Protein AF-A0A355SE45-F1 (afdb_monomer_lite)

pLDDT: mean 85.26, std 11.95, range [39.25, 96.56]

Foldseek 3Di:
DPDDLLNVLVVQLCVVLVVVVVVLVVCVVVVVVVVVVVQFDPVLNVLLSLLSVLVSLLLSLQLLLLVLVDPDNVVSVCRSVVVLCCLAVVLVVVQLVVLVVVCVVPVDAALARDLSLLSRSVLLNVQSVCVRNVVLPRPVCVSPSSHPSNNDDDGSVVSNSVNSVVSSVVSSVSSSVSPPPPDPDD

Radius of gyration: 19.61 Å; chains: 1; bounding box: 41×38×65 Å

Structure (mmCIF, N/CA/C/O backbone):
data_AF-A0A355SE45-F1
#
_entry.id   AF-A0A355SE45-F1
#
loop_
_atom_site.group_PDB
_atom_site.id
_atom_site.type_symbol
_atom_site.label_atom_id
_atom_site.label_alt_id
_atom_site.label_comp_id
_atom_site.label_asym_id
_atom_site.label_entity_id
_atom_site.label_seq_id
_atom_site.pdbx_PDB_ins_code
_atom_site.Cartn_x
_atom_site.Cartn_y
_atom_site.Cartn_z
_atom_site.occupancy
_atom_site.B_iso_or_equiv
_atom_site.auth_seq_id
_atom_site.auth_comp_id
_atom_site.auth_asym_id
_atom_site.auth_atom_id
_atom_site.pdbx_PDB_model_num
ATOM 1 N N . THR A 1 1 ? -16.391 -16.442 28.223 1.00 46.25 1 THR A N 1
ATOM 2 C CA . THR A 1 1 ? -14.929 -16.574 28.046 1.00 46.25 1 THR A CA 1
ATOM 3 C C . THR A 1 1 ? -14.378 -15.218 27.644 1.00 46.25 1 THR A C 1
ATOM 5 O O . THR A 1 1 ? -14.950 -14.618 26.741 1.00 46.25 1 THR A O 1
ATOM 8 N N . PRO A 1 2 ? -13.370 -14.650 28.332 1.00 54.00 2 PRO A N 1
ATOM 9 C CA . PRO A 1 2 ? -12.818 -13.363 27.924 1.00 54.00 2 PRO A CA 1
ATOM 10 C C . PRO A 1 2 ? -12.105 -13.555 26.582 1.00 54.00 2 PRO A C 1
ATOM 12 O O . PRO A 1 2 ? -11.135 -14.301 26.485 1.00 54.00 2 PRO A O 1
ATOM 15 N N . LEU A 1 3 ? -12.641 -12.945 25.527 1.00 61.59 3 LEU A N 1
ATOM 16 C CA . LEU A 1 3 ? -12.005 -12.947 24.215 1.00 61.59 3 LEU A CA 1
ATOM 17 C C . LEU A 1 3 ? -10.672 -12.202 24.317 1.00 61.59 3 LEU A C 1
ATOM 19 O O . LEU A 1 3 ? -10.612 -11.109 24.882 1.00 61.59 3 LEU A O 1
ATOM 23 N N . SER A 1 4 ? -9.605 -12.786 23.767 1.00 76.44 4 SER A N 1
ATOM 24 C CA . SER A 1 4 ? -8.310 -12.108 23.682 1.00 76.44 4 SER A CA 1
ATOM 25 C C . SER A 1 4 ? -8.483 -10.788 22.915 1.00 76.44 4 SER A C 1
ATOM 27 O O . SER A 1 4 ? -9.112 -10.806 21.850 1.00 76.44 4 SER A O 1
ATOM 29 N N . PRO A 1 5 ? -7.920 -9.655 23.382 1.00 72.00 5 PRO A N 1
ATOM 30 C CA . PRO A 1 5 ? -7.971 -8.373 22.670 1.00 72.00 5 PRO A CA 1
ATOM 31 C C . PRO A 1 5 ? -7.551 -8.479 21.196 1.00 72.00 5 PRO A C 1
ATOM 33 O O . PRO A 1 5 ? -8.112 -7.803 20.336 1.00 72.00 5 PRO A O 1
ATOM 36 N N . ILE A 1 6 ? -6.632 -9.401 20.896 1.00 75.25 6 ILE A N 1
ATOM 37 C CA . ILE A 1 6 ? -6.171 -9.726 19.543 1.00 75.25 6 ILE A CA 1
ATOM 38 C C . ILE A 1 6 ? -7.323 -10.277 18.689 1.00 75.25 6 ILE A C 1
ATOM 40 O O . ILE A 1 6 ? -7.563 -9.775 17.596 1.00 75.25 6 ILE A O 1
ATOM 44 N N . SER A 1 7 ? -8.092 -11.247 19.197 1.00 77.88 7 SER A N 1
ATOM 45 C CA . SER A 1 7 ? -9.232 -11.834 18.468 1.00 77.88 7 SER A CA 1
ATOM 46 C C . SER A 1 7 ? -10.331 -10.810 18.159 1.00 77.88 7 SER A C 1
ATOM 48 O O . SER A 1 7 ? -10.929 -10.845 17.086 1.00 77.88 7 SER A O 1
ATOM 50 N N . ILE A 1 8 ? -10.543 -9.843 19.059 1.00 80.00 8 ILE A N 1
ATOM 51 C CA . ILE A 1 8 ? -11.507 -8.753 18.862 1.00 80.00 8 ILE A CA 1
ATOM 52 C C . ILE A 1 8 ? -11.039 -7.823 17.735 1.00 80.00 8 ILE A C 1
ATOM 54 O O . ILE A 1 8 ? -11.833 -7.425 16.883 1.00 80.00 8 ILE A O 1
ATOM 58 N N . ILE A 1 9 ? -9.753 -7.472 17.722 1.00 83.31 9 ILE A N 1
ATOM 59 C CA . ILE A 1 9 ? -9.160 -6.562 16.734 1.00 83.31 9 ILE A CA 1
ATOM 60 C C . ILE A 1 9 ? -9.114 -7.211 15.350 1.00 83.31 9 ILE A C 1
ATOM 62 O O . ILE A 1 9 ? -9.546 -6.583 14.386 1.00 83.31 9 ILE A O 1
ATOM 66 N N . PHE A 1 10 ? -8.703 -8.478 15.253 1.00 83.50 10 PHE A N 1
ATOM 67 C CA . PHE A 1 10 ? -8.751 -9.228 13.994 1.00 83.50 10 PHE A CA 1
ATOM 68 C C . PHE A 1 10 ? -10.181 -9.398 13.474 1.00 83.50 10 PHE A C 1
ATOM 70 O O . PHE A 1 10 ? -10.413 -9.215 12.282 1.00 83.50 10 PHE A O 1
ATOM 77 N N . GLY A 1 11 ? -11.158 -9.665 14.348 1.00 81.69 11 GLY A N 1
ATOM 78 C CA . GLY A 1 11 ? -12.569 -9.726 13.955 1.00 81.69 11 GLY A CA 1
ATOM 79 C C . GLY A 1 11 ? -13.087 -8.395 13.399 1.00 81.69 11 GLY A C 1
ATOM 80 O O . GLY A 1 11 ? -13.763 -8.373 12.371 1.00 81.69 11 GLY A O 1
ATOM 81 N N . LYS A 1 12 ? -12.715 -7.268 14.023 1.00 84.44 12 LYS A N 1
ATOM 82 C CA . LYS A 1 12 ? -13.045 -5.924 13.516 1.00 84.44 12 LYS A CA 1
ATOM 83 C C . LYS A 1 12 ? -12.380 -5.626 12.175 1.00 84.44 12 LYS A C 1
ATOM 85 O O . LYS A 1 12 ? -13.039 -5.077 11.298 1.00 84.44 12 LYS A O 1
ATOM 90 N N . LEU A 1 13 ? -11.107 -5.992 12.020 1.00 87.69 13 LEU A N 1
ATOM 91 C CA . LEU A 1 13 ? -10.358 -5.796 10.780 1.00 87.69 13 LEU A CA 1
ATOM 92 C C . LEU A 1 13 ? -10.966 -6.609 9.630 1.00 87.69 13 LEU A C 1
ATOM 94 O O . LEU A 1 13 ? -11.254 -6.059 8.574 1.00 87.69 13 LEU A O 1
ATOM 98 N N . LEU A 1 14 ? -11.221 -7.902 9.844 1.00 88.12 14 LEU A N 1
ATOM 99 C CA . LEU A 1 14 ? -11.838 -8.766 8.834 1.00 88.12 14 LEU A CA 1
ATOM 100 C C . LEU A 1 14 ? -13.237 -8.276 8.452 1.00 88.12 14 LEU A C 1
ATOM 102 O O . LEU A 1 14 ? -13.583 -8.263 7.273 1.00 88.12 14 LEU A O 1
ATOM 106 N N . SER A 1 15 ? -14.023 -7.814 9.429 1.00 87.25 15 SER A N 1
ATOM 107 C CA . SER A 1 15 ? -15.333 -7.224 9.156 1.00 87.25 15 SER A CA 1
ATOM 108 C C . SER A 1 15 ? -15.225 -5.962 8.298 1.00 87.25 15 SER A C 1
ATOM 110 O O . SER A 1 15 ? -16.036 -5.806 7.384 1.00 87.25 15 SER A O 1
ATOM 112 N N . SER A 1 16 ? -14.253 -5.078 8.557 1.00 85.56 16 SER A N 1
ATOM 113 C CA . SER A 1 16 ? -14.124 -3.806 7.834 1.00 85.56 16 SER A CA 1
ATOM 114 C C . SER A 1 16 ? -13.619 -3.976 6.402 1.00 85.56 16 SER A C 1
ATOM 116 O O . SER A 1 16 ? -14.052 -3.234 5.524 1.00 85.56 16 SER A O 1
ATOM 118 N N . ILE A 1 17 ? -12.760 -4.967 6.143 1.00 92.12 17 ILE A N 1
ATOM 119 C CA . ILE A 1 17 ? -12.224 -5.234 4.797 1.00 92.12 17 ILE A CA 1
ATOM 120 C C . ILE A 1 17 ? -13.042 -6.261 4.002 1.00 92.12 17 ILE A C 1
ATOM 122 O O . ILE A 1 17 ? -12.745 -6.490 2.833 1.00 92.12 17 ILE A O 1
ATOM 126 N N . SER A 1 18 ? -14.063 -6.885 4.599 1.00 91.81 18 SER A N 1
ATOM 127 C CA . SER A 1 18 ? -14.829 -7.988 3.990 1.00 91.81 18 SER A CA 1
ATOM 128 C C . SER A 1 18 ? -15.400 -7.652 2.610 1.00 91.81 18 SER A C 1
ATOM 130 O O . SER A 1 18 ? -15.290 -8.456 1.687 1.00 91.81 18 SER A O 1
ATOM 132 N N . GLN A 1 19 ? -15.950 -6.446 2.440 1.00 92.31 19 GLN A N 1
ATOM 133 C CA . GLN A 1 19 ? -16.457 -6.002 1.142 1.00 92.31 19 GLN A CA 1
ATOM 134 C C . GLN A 1 19 ? -15.338 -5.834 0.110 1.00 92.31 19 GLN A C 1
ATOM 136 O O . GLN A 1 19 ? -15.531 -6.189 -1.048 1.00 92.31 19 GLN A O 1
ATOM 141 N N . ILE A 1 20 ? -14.160 -5.354 0.516 1.00 92.94 20 ILE A N 1
ATOM 142 C CA . ILE A 1 20 ? -13.007 -5.221 -0.386 1.00 92.94 20 ILE A CA 1
ATOM 143 C C . ILE A 1 20 ? -12.501 -6.608 -0.793 1.00 92.94 20 ILE A C 1
ATOM 145 O O . ILE A 1 20 ? -12.267 -6.850 -1.972 1.00 92.94 20 ILE A O 1
ATOM 149 N N . MET A 1 21 ? -12.414 -7.549 0.149 1.00 93.06 21 MET A N 1
ATOM 150 C CA . MET A 1 21 ? -12.037 -8.936 -0.146 1.00 93.06 21 MET A CA 1
ATOM 151 C C . MET A 1 21 ? -13.028 -9.605 -1.101 1.00 93.06 21 MET A C 1
ATOM 153 O O . MET A 1 21 ? -12.615 -10.297 -2.029 1.00 93.06 21 MET A O 1
ATOM 157 N N . LEU A 1 22 ? -14.329 -9.349 -0.931 1.00 94.38 22 LEU A N 1
ATOM 158 C CA . LEU A 1 22 ? -15.352 -9.815 -1.864 1.00 94.38 22 LEU A CA 1
ATOM 159 C C . LEU A 1 22 ? -15.115 -9.255 -3.273 1.00 94.38 22 LEU A C 1
ATOM 161 O O . LEU A 1 22 ? -15.159 -10.014 -4.236 1.00 94.38 22 LEU A O 1
ATOM 165 N N . LEU A 1 23 ? -14.824 -7.957 -3.402 1.00 94.19 23 LEU A N 1
ATOM 166 C CA . LEU A 1 23 ? -14.520 -7.335 -4.697 1.00 94.19 23 LEU A CA 1
ATOM 167 C C . LEU A 1 23 ? -13.262 -7.926 -5.345 1.00 94.19 23 LEU A C 1
ATOM 169 O O . LEU A 1 23 ? -13.257 -8.160 -6.552 1.00 94.19 23 LEU A O 1
ATOM 173 N N . ILE A 1 24 ? -12.228 -8.225 -4.552 1.00 93.25 24 ILE A N 1
ATOM 174 C CA . ILE A 1 24 ? -11.012 -8.891 -5.036 1.00 93.25 24 ILE A CA 1
ATOM 175 C C . ILE A 1 24 ? -11.363 -10.271 -5.610 1.00 93.25 24 ILE A C 1
ATOM 177 O O . ILE A 1 24 ? -10.984 -10.575 -6.739 1.00 93.25 24 ILE A O 1
ATOM 181 N N . ILE A 1 25 ? -12.160 -11.072 -4.898 1.00 92.81 25 ILE A N 1
ATOM 182 C CA . ILE A 1 25 ? -12.598 -12.396 -5.370 1.00 92.81 25 ILE A CA 1
ATOM 183 C C . ILE A 1 25 ? -13.453 -12.275 -6.639 1.00 92.81 25 ILE A C 1
ATOM 185 O O . ILE A 1 25 ? -13.255 -13.022 -7.594 1.00 92.81 25 ILE A O 1
ATOM 189 N N . VAL A 1 26 ? -14.371 -11.306 -6.689 1.00 95.50 26 VAL A N 1
ATOM 190 C CA . VAL A 1 26 ? -15.234 -11.048 -7.857 1.00 95.50 26 VAL A CA 1
ATOM 191 C C . VAL A 1 26 ? -14.438 -10.569 -9.073 1.00 95.50 26 VAL A C 1
ATOM 193 O O . VAL A 1 26 ? -14.913 -10.705 -10.197 1.00 95.50 26 VAL A O 1
ATOM 196 N N . SER A 1 27 ? -13.219 -10.059 -8.892 1.00 92.56 27 SER A N 1
ATOM 197 C CA . SER A 1 27 ? -12.353 -9.697 -10.016 1.00 92.56 27 SER A CA 1
ATOM 198 C C . SER A 1 27 ? -11.649 -10.903 -10.656 1.00 92.56 27 SER A C 1
ATOM 200 O O . SER A 1 27 ? -11.234 -10.806 -11.810 1.00 92.56 27 SER A O 1
ATOM 202 N N . LEU A 1 28 ? -11.590 -12.069 -9.991 1.00 91.25 28 LEU A N 1
ATOM 203 C CA . LEU A 1 28 ? -10.950 -13.283 -10.527 1.00 91.25 28 LEU A CA 1
ATOM 204 C C . LEU A 1 28 ? -11.486 -13.716 -11.905 1.00 91.25 28 LEU A C 1
ATOM 206 O O . LEU A 1 28 ? -10.664 -13.978 -12.781 1.00 91.25 28 LEU A O 1
ATOM 210 N N . PRO A 1 29 ? -12.809 -13.767 -12.172 1.00 90.06 29 PRO A N 1
ATOM 211 C CA . PRO A 1 29 ? -13.318 -14.113 -13.499 1.00 90.06 29 PRO A CA 1
ATOM 212 C C . PRO A 1 29 ? -12.910 -13.101 -14.572 1.00 90.06 29 PRO A C 1
ATOM 214 O O . PRO A 1 29 ? -12.604 -13.487 -15.697 1.00 90.06 29 PRO A O 1
ATOM 217 N N . VAL A 1 30 ? -12.866 -11.811 -14.225 1.00 89.75 30 VAL A N 1
ATOM 218 C CA . VAL A 1 30 ? -12.434 -10.751 -15.147 1.00 89.75 30 VAL A CA 1
ATOM 219 C C . VAL A 1 30 ? -10.959 -10.939 -15.497 1.00 89.75 30 VAL A C 1
ATOM 221 O O . VAL A 1 30 ? -10.599 -10.941 -16.673 1.00 89.75 30 VAL A O 1
ATOM 224 N N . PHE A 1 31 ? -10.112 -11.187 -14.495 1.00 87.75 31 PHE A N 1
ATOM 225 C CA . PHE A 1 31 ? -8.698 -11.483 -14.715 1.00 87.75 31 PHE A CA 1
ATOM 226 C C . PHE A 1 31 ? -8.490 -12.801 -15.473 1.00 87.75 31 PHE A C 1
ATOM 228 O O . PHE A 1 31 ? -7.637 -12.855 -16.350 1.00 87.75 31 PHE A O 1
ATOM 235 N N . SER A 1 32 ? -9.321 -13.826 -15.260 1.00 87.62 32 SER A N 1
ATOM 236 C CA . SER A 1 32 ? -9.264 -15.071 -16.042 1.00 87.62 32 SER A CA 1
ATOM 237 C C . SER A 1 32 ? -9.422 -14.830 -17.545 1.00 87.62 32 SER A C 1
ATOM 239 O O . SER A 1 32 ? -8.784 -15.519 -18.336 1.00 87.62 32 SER A O 1
ATOM 241 N N . VAL A 1 33 ? -10.244 -13.861 -17.958 1.00 89.88 33 VAL A N 1
ATOM 242 C CA . VAL A 1 33 ? -10.389 -13.494 -19.375 1.00 89.88 33 VAL A CA 1
ATOM 243 C C . VAL A 1 33 ? -9.104 -12.850 -19.902 1.00 89.88 33 VAL A C 1
ATOM 245 O O . VAL A 1 33 ? -8.647 -13.202 -20.985 1.00 89.88 33 VAL A O 1
ATOM 248 N N . VAL A 1 34 ? -8.473 -11.964 -19.125 1.00 86.25 34 VAL A N 1
ATOM 249 C CA . VAL A 1 34 ? -7.192 -11.328 -19.494 1.00 86.25 34 VAL A CA 1
ATOM 250 C C . VAL A 1 34 ? -6.068 -12.362 -19.628 1.00 86.25 34 VAL A C 1
ATOM 252 O O . VAL A 1 34 ? -5.284 -12.293 -20.574 1.00 86.25 34 VAL A O 1
ATOM 255 N N . PHE A 1 35 ? -6.029 -13.356 -18.734 1.00 85.12 35 PHE A N 1
ATOM 256 C CA . PHE A 1 35 ? -5.088 -14.479 -18.806 1.00 85.12 35 PHE A CA 1
ATOM 257 C C . PHE A 1 35 ? -5.268 -15.289 -20.096 1.00 85.12 35 PHE A C 1
ATOM 259 O O . PHE A 1 35 ? -4.291 -15.609 -20.768 1.00 85.12 35 PHE A O 1
ATOM 266 N N . LEU A 1 36 ? -6.517 -15.576 -20.484 1.00 88.12 36 LEU A N 1
ATOM 267 C CA . LEU A 1 36 ? -6.824 -16.331 -21.705 1.00 88.12 36 LEU A CA 1
ATOM 268 C C . LEU A 1 36 ? -6.351 -15.630 -22.985 1.00 88.12 36 LEU A C 1
ATOM 270 O O . LEU A 1 36 ? -5.983 -16.305 -23.943 1.00 88.12 36 LEU A O 1
ATOM 274 N N . PHE A 1 37 ? -6.323 -14.296 -23.004 1.00 85.75 37 PHE A N 1
ATOM 275 C CA . PHE A 1 37 ? -5.785 -13.523 -24.127 1.00 85.75 37 PHE A CA 1
ATOM 276 C C . PHE A 1 37 ? -4.247 -13.453 -24.152 1.00 85.75 37 PHE A C 1
ATOM 278 O O . PHE A 1 37 ? -3.684 -12.820 -25.043 1.00 85.75 37 PHE A O 1
ATOM 285 N N . GLY A 1 38 ? -3.560 -14.120 -23.217 1.00 78.88 38 GLY A N 1
ATOM 286 C CA . GLY A 1 38 ? -2.104 -14.288 -23.227 1.00 78.88 38 GLY A CA 1
ATOM 287 C C . GLY A 1 38 ? -1.311 -13.029 -22.873 1.00 78.88 38 GLY A C 1
ATOM 288 O O . GLY A 1 38 ? -0.129 -12.955 -23.192 1.00 78.88 38 GLY A O 1
ATOM 289 N N . GLY A 1 39 ? -1.946 -12.034 -22.246 1.00 75.19 39 GLY A N 1
ATOM 290 C CA . GLY A 1 39 ? -1.306 -10.753 -21.930 1.00 75.19 39 GLY A CA 1
ATOM 291 C C . GLY A 1 39 ? -0.526 -10.712 -20.612 1.00 75.19 39 GLY A C 1
ATOM 292 O O . GLY A 1 39 ? 0.291 -9.817 -20.444 1.00 75.19 39 GLY A O 1
ATOM 293 N N . ILE A 1 40 ? -0.801 -11.624 -19.670 1.00 82.31 40 ILE A N 1
ATOM 294 C CA . ILE A 1 40 ? -0.267 -11.617 -18.293 1.00 82.31 40 ILE A CA 1
ATOM 295 C C . ILE A 1 40 ? -0.109 -13.072 -17.818 1.00 82.31 40 ILE A C 1
ATOM 297 O O . ILE A 1 40 ? -0.969 -13.904 -18.124 1.00 82.31 40 ILE A O 1
ATOM 301 N N . SER A 1 41 ? 0.958 -13.403 -17.079 1.00 88.88 41 SER A N 1
ATOM 302 C CA . SER A 1 41 ? 1.165 -14.755 -16.538 1.00 88.88 41 SER A CA 1
ATOM 303 C C . SER A 1 41 ? 0.345 -15.020 -15.263 1.00 88.88 41 SER A C 1
ATOM 305 O O . SER A 1 41 ? -0.159 -14.109 -14.607 1.00 88.88 41 SER A O 1
ATOM 307 N N . LEU A 1 42 ? 0.207 -16.291 -14.866 1.00 87.44 42 LEU A N 1
ATOM 308 C CA . LEU A 1 42 ? -0.507 -16.642 -13.629 1.00 87.44 42 LEU A CA 1
ATOM 309 C C . LEU A 1 42 ? 0.223 -16.138 -12.367 1.00 87.44 42 LEU A C 1
ATOM 311 O O . LEU A 1 42 ? -0.422 -15.844 -11.362 1.00 87.44 42 LEU A O 1
ATOM 315 N N . LEU A 1 43 ? 1.557 -16.032 -12.425 1.00 90.25 43 LEU A N 1
ATOM 316 C CA . LEU A 1 43 ? 2.374 -15.495 -11.334 1.00 90.25 43 LEU A CA 1
ATOM 317 C C . LEU A 1 43 ? 2.146 -13.992 -11.168 1.00 90.25 43 LEU A C 1
ATOM 319 O O . LEU A 1 43 ? 1.835 -13.557 -10.064 1.00 90.25 43 LEU A O 1
ATOM 323 N N . ASP A 1 44 ? 2.166 -13.242 -12.270 1.00 90.00 44 ASP A N 1
ATOM 324 C CA . ASP A 1 44 ? 1.872 -11.803 -12.291 1.00 90.00 44 ASP A CA 1
ATOM 325 C C . ASP A 1 44 ? 0.497 -11.501 -11.672 1.00 90.00 44 ASP A C 1
ATOM 327 O O . ASP A 1 44 ? 0.324 -10.579 -10.872 1.00 90.00 44 ASP A O 1
ATOM 331 N N . MET A 1 45 ? -0.507 -12.326 -11.985 1.00 90.50 45 MET A N 1
ATOM 332 C CA . MET A 1 45 ? -1.822 -12.217 -11.352 1.00 90.50 45 MET 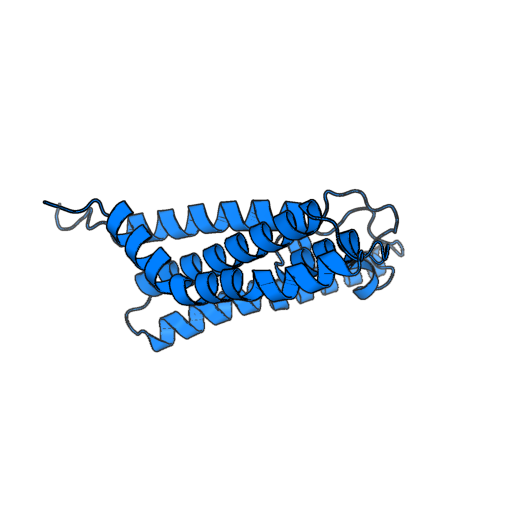A CA 1
ATOM 333 C C . MET A 1 45 ? -1.749 -12.448 -9.846 1.00 90.50 45 MET A C 1
ATOM 335 O O . MET A 1 45 ? -2.328 -11.678 -9.081 1.00 90.50 45 MET A O 1
ATOM 339 N N . GLY A 1 46 ? -1.035 -13.488 -9.413 1.00 91.88 46 GLY A N 1
ATOM 340 C CA . GLY A 1 46 ? -0.819 -13.775 -7.996 1.00 91.88 46 GLY A CA 1
ATOM 341 C C . GLY A 1 46 ? -0.186 -12.600 -7.248 1.00 91.88 46 GLY A C 1
ATOM 342 O O . GLY A 1 46 ? -0.662 -12.240 -6.171 1.00 91.88 46 GLY A O 1
ATOM 343 N N . GLU A 1 47 ? 0.825 -11.963 -7.835 1.00 93.38 47 GLU A N 1
ATOM 344 C CA . GLU A 1 47 ? 1.489 -10.779 -7.277 1.00 93.38 47 GLU A CA 1
ATOM 345 C C . GLU A 1 47 ? 0.541 -9.577 -7.188 1.00 93.38 47 GLU A C 1
ATOM 347 O O . GLU A 1 47 ? 0.469 -8.921 -6.148 1.00 93.38 47 GLU A O 1
ATOM 352 N N . LEU A 1 48 ? -0.262 -9.335 -8.230 1.00 93.12 48 LEU A N 1
ATOM 353 C CA . LEU A 1 48 ? -1.279 -8.278 -8.246 1.00 93.12 48 LEU A CA 1
ATOM 354 C C . LEU A 1 48 ? -2.322 -8.469 -7.141 1.00 93.12 48 LEU A C 1
ATOM 356 O O . LEU A 1 48 ? -2.663 -7.525 -6.422 1.00 93.12 48 LEU A O 1
ATOM 360 N N . PHE A 1 49 ? -2.802 -9.700 -6.966 1.00 93.75 49 PHE A N 1
ATOM 361 C CA . PHE A 1 49 ? -3.748 -10.035 -5.908 1.00 93.75 49 PHE A CA 1
ATOM 362 C C . PHE A 1 49 ? -3.133 -9.897 -4.517 1.00 93.75 49 PHE A C 1
ATOM 364 O O . PHE A 1 49 ? -3.776 -9.339 -3.625 1.00 93.75 49 PHE A O 1
ATOM 371 N N . ALA A 1 50 ? -1.896 -10.361 -4.325 1.00 95.19 50 ALA A N 1
ATOM 372 C CA . ALA A 1 50 ? -1.179 -10.206 -3.065 1.00 95.19 50 ALA A CA 1
ATOM 373 C C . ALA A 1 50 ? -1.006 -8.724 -2.705 1.00 95.19 50 ALA A C 1
ATOM 375 O O . ALA A 1 50 ? -1.307 -8.329 -1.575 1.00 95.19 50 ALA A O 1
ATOM 376 N N . PHE A 1 51 ? -0.626 -7.896 -3.682 1.00 95.81 51 PHE A N 1
ATOM 377 C CA . PHE A 1 51 ? -0.512 -6.451 -3.522 1.00 95.81 51 PHE A CA 1
ATOM 378 C C . PHE A 1 51 ? -1.852 -5.825 -3.104 1.00 95.81 51 PHE A C 1
ATOM 380 O O . PHE A 1 51 ? -1.914 -5.114 -2.102 1.00 95.81 51 PHE A O 1
ATOM 387 N N . TYR A 1 52 ? -2.954 -6.145 -3.794 1.00 94.44 52 TYR A N 1
ATOM 388 C CA . TYR A 1 52 ? -4.287 -5.634 -3.444 1.00 94.44 52 TYR A CA 1
ATOM 389 C C . TYR A 1 52 ? -4.754 -6.042 -2.050 1.00 94.44 52 TYR A C 1
ATOM 391 O O . TYR A 1 52 ? -5.293 -5.208 -1.319 1.00 94.44 52 TYR A O 1
ATOM 399 N N . ILE A 1 53 ? -4.546 -7.301 -1.665 1.00 95.12 53 ILE A N 1
ATOM 400 C CA . ILE A 1 53 ? -4.896 -7.788 -0.328 1.00 95.12 53 ILE A CA 1
ATOM 401 C C . ILE A 1 53 ? -4.114 -7.011 0.729 1.00 95.12 53 ILE A C 1
ATOM 403 O O . ILE A 1 53 ? -4.692 -6.573 1.726 1.00 95.12 53 ILE A O 1
ATOM 407 N N . LEU A 1 54 ? -2.817 -6.809 0.504 1.00 96.19 54 LEU A N 1
ATOM 408 C CA . LEU A 1 54 ? -1.953 -6.127 1.453 1.00 96.19 54 LEU A CA 1
ATOM 409 C C . LEU A 1 54 ? -2.307 -4.640 1.582 1.00 96.19 54 LEU A C 1
ATOM 411 O O . LEU A 1 54 ? -2.497 -4.160 2.697 1.00 96.19 54 LEU A O 1
ATOM 415 N N . THR A 1 55 ? -2.530 -3.932 0.473 1.00 94.88 55 THR A N 1
ATOM 416 C CA . THR A 1 55 ? -2.989 -2.534 0.508 1.00 94.88 55 THR A CA 1
ATOM 417 C C . THR A 1 55 ? -4.371 -2.402 1.164 1.00 94.88 55 THR A C 1
ATOM 419 O O . THR A 1 55 ? -4.609 -1.470 1.939 1.00 94.88 55 THR A O 1
ATOM 422 N N . ALA A 1 56 ? -5.290 -3.346 0.922 1.00 94.38 56 ALA A N 1
ATOM 423 C CA . ALA A 1 56 ? -6.592 -3.380 1.591 1.00 94.38 56 ALA A CA 1
ATOM 424 C C . ALA A 1 56 ? -6.457 -3.594 3.108 1.00 94.38 56 ALA A C 1
ATOM 426 O O . ALA A 1 56 ? -7.167 -2.956 3.892 1.00 94.38 56 ALA A O 1
ATOM 427 N N . LEU A 1 57 ? -5.524 -4.450 3.535 1.00 95.12 57 LEU A N 1
ATOM 428 C CA . LEU A 1 57 ? -5.190 -4.639 4.945 1.00 95.12 57 LEU A CA 1
ATOM 429 C C . LEU A 1 57 ? -4.585 -3.373 5.558 1.00 95.12 57 LEU A C 1
ATOM 431 O O . LEU A 1 57 ? -4.999 -3.005 6.657 1.00 95.12 57 LEU A O 1
ATOM 435 N N . THR A 1 58 ? -3.689 -2.667 4.860 1.00 95.12 58 THR A N 1
ATOM 436 C CA . THR A 1 58 ? -3.140 -1.374 5.307 1.00 95.12 58 THR A CA 1
ATOM 437 C C . THR A 1 58 ? -4.253 -0.358 5.545 1.00 95.12 58 THR A C 1
ATOM 439 O O . THR A 1 58 ? -4.324 0.255 6.613 1.00 95.12 58 THR A O 1
ATOM 442 N N . LEU A 1 59 ? -5.177 -0.219 4.590 1.00 93.50 59 LEU A N 1
ATOM 443 C CA . LEU A 1 59 ? -6.348 0.653 4.712 1.00 93.50 59 LEU A CA 1
ATOM 444 C C . LEU A 1 59 ? -7.233 0.272 5.902 1.00 93.50 59 LEU A C 1
ATOM 446 O O . LEU A 1 59 ? -7.622 1.136 6.691 1.00 93.50 59 LEU A O 1
ATOM 450 N N . GLY A 1 60 ? -7.522 -1.021 6.059 1.00 92.50 60 GLY A N 1
ATOM 451 C CA . GLY A 1 60 ? -8.299 -1.539 7.181 1.00 92.50 60 GLY A CA 1
ATOM 452 C C . GLY A 1 60 ? -7.623 -1.285 8.530 1.00 92.50 60 GLY A C 1
ATOM 453 O O . GLY A 1 60 ? -8.288 -0.865 9.480 1.00 92.50 60 GLY A O 1
ATOM 454 N N . ALA A 1 61 ? -6.307 -1.490 8.611 1.00 93.56 61 ALA A N 1
ATOM 455 C CA . ALA A 1 61 ? -5.513 -1.313 9.821 1.00 93.56 61 ALA A CA 1
ATOM 456 C C . ALA A 1 61 ? -5.392 0.166 10.213 1.00 93.56 61 ALA A C 1
ATOM 458 O O . ALA A 1 61 ? -5.593 0.499 11.380 1.00 93.56 61 ALA A O 1
ATOM 459 N N . LEU A 1 62 ? -5.175 1.070 9.251 1.00 93.69 62 LEU A N 1
ATOM 460 C CA . LEU A 1 62 ? -5.218 2.522 9.471 1.00 93.69 62 LEU A CA 1
ATOM 461 C C . LEU A 1 62 ? -6.615 2.985 9.899 1.00 93.69 62 LEU A C 1
ATOM 463 O O . LEU A 1 62 ? -6.753 3.763 10.846 1.00 93.69 62 LEU A O 1
ATOM 467 N N . GLY A 1 63 ? -7.658 2.478 9.237 1.00 91.38 63 GLY A N 1
ATOM 468 C CA . GLY A 1 63 ? -9.062 2.655 9.614 1.00 91.38 63 GLY A CA 1
ATOM 469 C C . GLY A 1 63 ? -9.307 2.335 11.083 1.00 91.38 63 GLY A C 1
ATOM 470 O O . GLY A 1 63 ? -9.792 3.164 11.860 1.00 91.38 63 GLY A O 1
ATOM 471 N N . LEU A 1 64 ? -8.903 1.129 11.474 1.00 91.62 64 LEU A N 1
ATOM 472 C CA . LEU A 1 64 ? -9.037 0.631 12.832 1.00 91.62 64 LEU A CA 1
ATOM 473 C C . LEU A 1 64 ? -8.202 1.452 13.818 1.00 91.62 64 LEU A C 1
ATOM 475 O O . LEU A 1 64 ? -8.725 1.853 14.857 1.00 91.62 64 LEU A O 1
ATOM 479 N N . PHE A 1 65 ? -6.955 1.769 13.481 1.00 91.75 65 PHE A N 1
ATOM 480 C CA . PHE A 1 65 ? -6.063 2.569 14.312 1.00 91.75 65 PHE A CA 1
ATOM 481 C C . PHE A 1 65 ? -6.669 3.927 14.646 1.00 91.75 65 PHE A C 1
ATOM 483 O O . PHE A 1 65 ? -6.848 4.239 15.825 1.00 91.75 65 PHE A O 1
ATOM 490 N N . PHE A 1 66 ? -7.094 4.700 13.648 1.00 91.12 66 PHE A N 1
ATOM 491 C CA . PHE A 1 66 ? -7.731 5.992 13.902 1.00 91.12 66 PHE A CA 1
ATOM 492 C C . PHE A 1 66 ? -9.057 5.855 14.658 1.00 91.12 66 PHE A C 1
ATOM 494 O O . PHE A 1 66 ? -9.354 6.701 15.508 1.00 91.12 66 PHE A O 1
ATOM 501 N N . SER A 1 67 ? -9.792 4.753 14.475 1.00 89.75 67 SER A N 1
ATOM 502 C CA . SER A 1 67 ? -11.015 4.489 15.246 1.00 89.75 67 SER A CA 1
ATOM 503 C C . SER A 1 67 ? -10.755 4.297 16.744 1.00 89.75 67 SER A C 1
ATOM 505 O O . SER A 1 67 ? -11.626 4.582 17.563 1.00 89.75 67 SER A O 1
ATOM 507 N N . THR A 1 68 ? -9.544 3.872 17.129 1.00 88.25 68 THR A N 1
ATOM 508 C CA . THR A 1 68 ? -9.147 3.787 18.545 1.00 88.25 68 THR A CA 1
ATOM 509 C C . THR A 1 68 ? -8.768 5.145 19.142 1.00 88.25 68 THR A C 1
ATOM 511 O O . THR A 1 68 ? -8.836 5.330 20.358 1.00 88.25 68 THR A O 1
ATOM 514 N N . PHE A 1 69 ? -8.362 6.112 18.312 1.00 85.69 69 PHE A N 1
ATOM 515 C CA . PHE A 1 69 ? -7.951 7.447 18.753 1.00 85.69 69 PHE A CA 1
ATOM 516 C C . PHE A 1 69 ? -9.114 8.436 18.803 1.00 85.69 69 PHE A C 1
ATOM 518 O O . PHE A 1 69 ? -9.178 9.246 19.732 1.00 85.69 69 PHE A O 1
ATOM 525 N N . PHE A 1 70 ? -10.030 8.376 17.837 1.00 88.00 70 PHE A N 1
ATOM 526 C CA . PHE A 1 70 ? -11.116 9.341 17.701 1.00 88.00 70 PHE A CA 1
ATOM 527 C C . PHE A 1 70 ? -12.446 8.790 18.215 1.00 88.00 70 PHE A C 1
ATOM 529 O O . PHE A 1 70 ? -12.893 7.718 17.830 1.00 88.00 70 PHE A O 1
ATOM 536 N N . LYS A 1 71 ? -13.141 9.579 19.043 1.00 83.69 71 LYS A N 1
ATOM 537 C CA . LYS A 1 71 ? -14.454 9.205 19.604 1.00 83.69 71 LYS A CA 1
ATOM 538 C C . LYS A 1 71 ? -15.616 9.332 18.608 1.00 83.69 71 LYS A C 1
ATOM 540 O O . LYS A 1 71 ? -16.685 8.787 18.852 1.00 83.69 71 LYS A O 1
ATOM 545 N N . ARG A 1 72 ? -15.442 10.095 17.520 1.00 88.12 72 ARG A N 1
ATOM 546 C CA . ARG A 1 72 ? -16.475 10.341 16.497 1.00 88.12 72 ARG A CA 1
ATOM 547 C C . ARG A 1 72 ? -16.127 9.600 15.208 1.00 88.12 72 ARG A C 1
ATOM 549 O O . ARG A 1 72 ? -15.052 9.826 14.656 1.00 88.12 72 ARG A O 1
ATOM 556 N N . SER A 1 73 ? -17.066 8.796 14.700 1.00 87.06 73 SER A N 1
ATOM 557 C CA . SER A 1 73 ? -16.893 7.997 13.474 1.00 87.06 73 SER A CA 1
ATOM 558 C C . SER A 1 73 ? -16.517 8.856 12.259 1.00 87.06 73 SER A C 1
ATOM 560 O O . SER A 1 73 ? -15.569 8.522 11.554 1.00 87.06 73 SER A O 1
ATOM 562 N N . SER A 1 74 ? -17.153 10.020 12.080 1.00 88.88 74 SER A N 1
ATOM 563 C CA . SER A 1 74 ? -16.831 10.934 10.974 1.00 88.88 74 SER A CA 1
ATOM 564 C C . SER A 1 74 ? -15.382 11.432 11.017 1.00 88.88 74 SER A C 1
ATOM 566 O O . SER A 1 74 ? -14.717 11.464 9.990 1.00 88.88 74 SER A O 1
ATOM 568 N N . VAL A 1 75 ? -14.865 11.773 12.204 1.00 91.81 75 VAL A N 1
ATOM 569 C CA . VAL A 1 75 ? -13.479 12.258 12.360 1.00 91.81 75 VAL A CA 1
ATOM 570 C C . VAL A 1 75 ? -12.482 11.128 12.119 1.00 91.81 75 VAL A C 1
ATOM 572 O O . VAL A 1 75 ? -11.477 11.336 11.448 1.00 91.81 75 VAL A O 1
ATOM 575 N N . SER A 1 76 ? -12.786 9.921 12.610 1.00 89.81 76 SER A N 1
ATOM 576 C CA . SER A 1 76 ? -11.977 8.734 12.328 1.00 89.81 76 SER A CA 1
ATOM 577 C C . SER A 1 76 ? -11.887 8.463 10.830 1.00 89.81 76 SER A C 1
ATOM 579 O O . SER A 1 76 ? -10.789 8.275 10.326 1.00 89.81 76 SER A O 1
ATOM 581 N N . GLY A 1 77 ? -13.021 8.472 10.121 1.00 90.12 77 GLY A N 1
ATOM 582 C CA . GLY A 1 77 ? -13.048 8.231 8.679 1.00 90.12 77 GLY A CA 1
ATOM 583 C C . GLY A 1 77 ? -12.212 9.253 7.910 1.00 90.12 77 GLY A C 1
ATOM 584 O O . GLY A 1 77 ? -11.375 8.872 7.098 1.00 90.12 77 GLY A O 1
ATOM 585 N N . VAL A 1 78 ? -12.370 10.546 8.220 1.00 94.00 78 VAL A N 1
ATOM 586 C CA . VAL A 1 78 ? -11.577 11.618 7.592 1.00 94.00 78 VAL A CA 1
ATOM 587 C C . VAL A 1 78 ? -10.084 11.449 7.873 1.00 94.00 78 VAL A C 1
ATOM 589 O O . VAL A 1 78 ? -9.283 11.609 6.959 1.00 94.00 78 VAL A O 1
ATOM 592 N N . ALA A 1 79 ? -9.693 11.087 9.097 1.00 94.25 79 ALA A N 1
ATOM 593 C CA . ALA A 1 79 ? -8.288 10.860 9.430 1.00 94.25 79 ALA A CA 1
ATOM 594 C C . ALA A 1 79 ? -7.697 9.657 8.678 1.00 94.25 79 ALA A C 1
ATOM 596 O O . ALA A 1 79 ? -6.586 9.750 8.162 1.00 94.25 79 ALA A O 1
ATOM 597 N N . SER A 1 80 ? -8.443 8.557 8.559 1.00 93.00 80 SER A N 1
ATOM 598 C CA . SER A 1 80 ? -8.012 7.370 7.811 1.00 93.00 80 SER A CA 1
ATOM 599 C C . SER A 1 80 ? -7.840 7.661 6.323 1.00 93.00 80 SER A C 1
ATOM 601 O O . SER A 1 80 ? -6.788 7.360 5.758 1.00 93.00 80 SER A O 1
ATOM 603 N N . TYR A 1 81 ? -8.831 8.300 5.695 1.00 92.75 81 TYR A N 1
ATOM 604 C CA . TYR A 1 81 ? -8.724 8.702 4.292 1.00 92.75 81 TYR A CA 1
ATOM 605 C C . TYR A 1 81 ? -7.646 9.764 4.083 1.00 92.75 81 TYR A C 1
ATOM 607 O O . TYR A 1 81 ? -6.924 9.696 3.096 1.00 92.75 81 TYR A O 1
ATOM 615 N N . GLY A 1 82 ? -7.484 10.700 5.020 1.00 95.94 82 GLY A N 1
ATOM 616 C CA . GLY A 1 82 ? -6.425 11.705 4.989 1.00 95.94 82 GLY A CA 1
ATOM 617 C C . GLY A 1 82 ? -5.029 11.089 5.078 1.00 95.94 82 GLY A C 1
ATOM 618 O O . GLY A 1 82 ? -4.144 11.477 4.322 1.00 95.94 82 GLY A O 1
ATOM 619 N N . ALA A 1 83 ? -4.837 10.085 5.938 1.00 95.50 83 ALA A N 1
ATOM 620 C CA . ALA A 1 83 ? -3.578 9.352 6.032 1.00 95.50 83 ALA A CA 1
ATOM 621 C C . ALA A 1 83 ? -3.267 8.597 4.735 1.00 95.50 83 ALA A C 1
ATOM 623 O O . ALA A 1 83 ? -2.150 8.693 4.235 1.00 95.50 83 ALA A O 1
ATOM 624 N N . MET A 1 84 ? -4.255 7.918 4.143 1.00 94.50 84 MET A N 1
ATOM 625 C CA . MET A 1 84 ? -4.054 7.263 2.849 1.00 94.50 84 MET A CA 1
ATOM 626 C C . MET A 1 84 ? -3.782 8.273 1.729 1.00 94.50 84 MET A C 1
ATOM 628 O O . MET A 1 84 ? -2.878 8.081 0.921 1.00 94.50 84 MET A O 1
ATOM 632 N N . ALA A 1 85 ? -4.530 9.377 1.688 1.00 95.19 85 ALA A N 1
ATOM 633 C CA . ALA A 1 85 ? -4.317 10.442 0.716 1.00 95.19 85 ALA A CA 1
ATOM 634 C C . ALA A 1 85 ? -2.916 11.049 0.861 1.00 95.19 85 ALA A C 1
ATOM 636 O O . ALA A 1 85 ? -2.279 11.350 -0.141 1.00 95.19 85 ALA A O 1
ATOM 637 N N . PHE A 1 86 ? -2.396 11.172 2.082 1.00 96.00 86 PHE A N 1
ATOM 638 C CA . PHE A 1 86 ? -1.016 11.586 2.313 1.00 96.00 86 PHE A CA 1
ATOM 639 C C . PHE A 1 86 ? -0.002 10.526 1.849 1.00 96.00 86 PHE A C 1
ATOM 641 O O . PHE A 1 86 ? 0.992 10.883 1.218 1.00 96.00 86 PHE A O 1
ATOM 648 N N . LEU A 1 87 ? -0.260 9.234 2.085 1.00 94.62 87 LEU A N 1
ATOM 649 C CA . LEU A 1 87 ? 0.585 8.145 1.575 1.00 94.62 87 LEU A CA 1
ATOM 650 C C . LEU A 1 87 ? 0.630 8.096 0.046 1.00 94.62 87 LEU A C 1
ATOM 652 O O . LEU A 1 87 ? 1.666 7.740 -0.499 1.00 94.62 87 LEU A O 1
ATOM 656 N N . ILE A 1 88 ? -0.449 8.473 -0.645 1.00 93.44 88 ILE A N 1
ATOM 657 C CA . ILE A 1 88 ? -0.507 8.497 -2.114 1.00 93.44 88 ILE A CA 1
ATOM 658 C C . ILE A 1 88 ? -0.004 9.830 -2.677 1.00 93.44 88 ILE A C 1
ATOM 660 O O . ILE A 1 88 ? 0.902 9.852 -3.499 1.00 93.44 88 ILE A O 1
ATOM 664 N N . LEU A 1 89 ? -0.601 10.953 -2.285 1.00 93.69 89 LEU A N 1
ATOM 665 C CA . LEU A 1 89 ? -0.313 12.266 -2.869 1.00 93.69 89 LEU A CA 1
ATOM 666 C C . LEU A 1 89 ? 0.856 12.947 -2.165 1.00 93.69 89 LEU A C 1
ATOM 668 O O . LEU A 1 89 ? 1.738 13.490 -2.821 1.00 93.69 89 LEU A O 1
ATOM 672 N N . GLY A 1 90 ? 0.887 12.905 -0.834 1.00 93.69 90 GLY A N 1
ATOM 673 C CA . GLY A 1 90 ? 1.918 13.570 -0.038 1.00 93.69 90 GLY A CA 1
ATOM 674 C C . GLY A 1 90 ? 3.312 13.017 -0.323 1.00 93.69 90 GLY A C 1
ATOM 675 O O . GLY A 1 90 ? 4.222 13.777 -0.645 1.00 93.69 90 GLY A O 1
ATOM 676 N N . THR A 1 91 ? 3.484 11.697 -0.276 1.00 93.25 91 THR A N 1
ATOM 677 C CA . THR A 1 91 ? 4.781 11.059 -0.569 1.00 93.25 91 THR A CA 1
ATOM 678 C C . THR A 1 91 ? 5.196 11.237 -2.035 1.00 93.25 91 THR A C 1
ATOM 680 O O . THR A 1 91 ? 6.381 11.423 -2.317 1.00 93.25 91 THR A O 1
ATOM 683 N N . LEU A 1 92 ? 4.238 11.254 -2.970 1.00 90.25 92 LEU A N 1
ATOM 684 C CA . LEU A 1 92 ? 4.503 11.487 -4.390 1.00 90.25 92 LEU A CA 1
ATOM 685 C C . LEU A 1 92 ? 4.985 12.916 -4.640 1.00 90.25 92 LEU A C 1
ATOM 687 O O . LEU A 1 92 ? 6.000 13.118 -5.297 1.00 90.25 92 LEU A O 1
ATOM 691 N N . LEU A 1 93 ? 4.306 13.908 -4.064 1.00 91.25 93 LEU A N 1
ATOM 692 C CA . LEU A 1 93 ? 4.707 15.309 -4.171 1.00 91.25 93 LEU A CA 1
ATOM 693 C C . LEU A 1 93 ? 6.063 15.551 -3.504 1.00 91.25 93 LEU A C 1
ATOM 695 O O . LEU A 1 93 ? 6.939 16.165 -4.106 1.00 91.25 93 LEU A O 1
ATOM 699 N N . LEU A 1 94 ? 6.273 15.026 -2.293 1.00 92.75 94 LEU A N 1
ATOM 700 C CA . LEU A 1 94 ? 7.539 15.180 -1.572 1.00 92.75 94 LEU A CA 1
ATOM 701 C C . LEU A 1 94 ? 8.708 14.519 -2.311 1.00 92.75 94 LEU A C 1
ATOM 703 O O . LEU A 1 94 ? 9.785 15.107 -2.396 1.00 92.75 94 LEU A O 1
ATOM 707 N N . SER A 1 95 ? 8.506 13.322 -2.870 1.00 89.81 95 SER A N 1
ATOM 708 C CA . SER A 1 95 ? 9.533 12.657 -3.679 1.00 89.81 95 SER A CA 1
ATOM 709 C C . SER A 1 95 ? 9.825 13.427 -4.968 1.00 89.81 95 SER A C 1
ATOM 711 O O . SER A 1 95 ? 10.996 13.630 -5.285 1.00 89.81 95 SER A O 1
ATOM 713 N N . ALA A 1 96 ? 8.802 13.934 -5.662 1.00 88.69 96 ALA A N 1
ATOM 714 C CA . ALA A 1 96 ? 8.967 14.761 -6.856 1.00 88.69 96 ALA A CA 1
ATOM 715 C C . ALA A 1 96 ? 9.743 16.054 -6.565 1.00 88.69 96 ALA A C 1
ATOM 717 O O . ALA A 1 96 ? 10.703 16.368 -7.268 1.00 88.69 96 ALA A O 1
ATOM 718 N N . MET A 1 97 ? 9.384 16.768 -5.493 1.00 90.06 97 MET A N 1
ATOM 719 C CA . MET A 1 97 ? 10.094 17.974 -5.058 1.00 90.06 97 MET A CA 1
ATOM 720 C C . MET A 1 97 ? 11.554 17.672 -4.709 1.00 90.06 97 MET A C 1
ATOM 722 O O . MET A 1 97 ? 12.452 18.392 -5.140 1.00 90.06 97 MET A O 1
ATOM 726 N N . TYR A 1 98 ? 11.805 16.586 -3.972 1.00 90.44 98 TYR A N 1
ATOM 727 C CA . TYR A 1 98 ? 13.158 16.167 -3.612 1.00 90.44 98 TYR A CA 1
ATOM 728 C C . TYR A 1 98 ? 14.014 15.850 -4.845 1.00 90.44 98 TYR A C 1
ATOM 730 O O . TYR A 1 98 ? 15.148 16.322 -4.944 1.00 90.44 98 TYR A O 1
ATOM 738 N N . MET A 1 99 ? 13.464 15.097 -5.803 1.00 88.44 99 MET A N 1
ATOM 739 C CA . MET A 1 99 ? 14.145 14.773 -7.0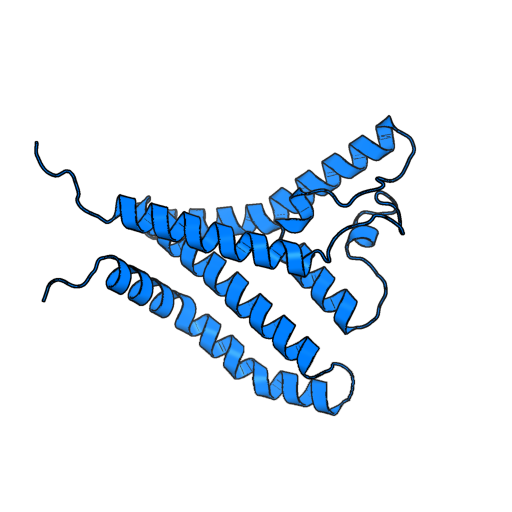58 1.00 88.44 99 MET A CA 1
ATOM 740 C C . MET A 1 99 ? 14.448 16.028 -7.877 1.00 88.44 99 MET A C 1
ATOM 742 O O . MET A 1 99 ? 15.583 16.209 -8.313 1.00 88.44 99 MET A O 1
ATOM 746 N N . TYR A 1 100 ? 13.466 16.919 -8.033 1.00 89.00 100 TYR A N 1
ATOM 747 C CA . TYR A 1 100 ? 13.640 18.171 -8.766 1.00 89.00 100 TYR A CA 1
ATOM 748 C C . TYR A 1 100 ? 14.760 19.026 -8.159 1.00 89.00 100 TYR A C 1
ATOM 750 O O . TYR A 1 100 ? 15.707 19.396 -8.852 1.00 89.00 100 TYR A O 1
ATOM 758 N N . SER A 1 101 ? 14.721 19.256 -6.842 1.00 90.44 101 SER A N 1
ATOM 759 C CA . SER A 1 101 ? 15.758 20.024 -6.146 1.00 90.44 101 SER A CA 1
ATOM 760 C C . SER A 1 101 ? 17.140 19.368 -6.210 1.00 90.44 101 SER A C 1
ATOM 762 O O . SER A 1 101 ? 18.151 20.069 -6.211 1.00 90.44 101 SER A O 1
ATOM 764 N N . TYR A 1 102 ? 17.221 18.035 -6.246 1.00 90.19 102 TYR A N 1
ATOM 765 C CA . TYR A 1 102 ? 18.496 17.330 -6.389 1.00 90.19 102 TYR A CA 1
ATOM 766 C C . TYR A 1 102 ? 19.128 17.580 -7.762 1.00 90.19 102 TYR A C 1
ATOM 768 O O . TYR A 1 102 ? 20.312 17.922 -7.845 1.00 90.19 102 TYR A O 1
ATOM 776 N N . VAL A 1 103 ? 18.341 17.435 -8.829 1.00 90.06 103 VAL A N 1
ATOM 777 C CA . VAL A 1 103 ? 18.804 17.646 -10.207 1.00 90.06 103 VAL A CA 1
ATOM 778 C C . VAL A 1 103 ? 19.194 19.102 -10.420 1.00 90.06 103 VAL A C 1
ATOM 780 O O . VAL A 1 103 ? 20.247 19.366 -10.990 1.00 90.06 103 VAL A O 1
ATOM 783 N N . GLU A 1 104 ? 18.409 20.044 -9.901 1.00 90.69 104 GLU A N 1
ATOM 784 C CA . GLU A 1 104 ? 18.707 21.477 -9.986 1.00 90.69 104 GLU A CA 1
ATOM 785 C C . GLU A 1 104 ? 20.053 21.829 -9.328 1.00 90.69 104 GLU A C 1
ATOM 787 O O . GLU A 1 104 ? 20.834 22.603 -9.876 1.00 90.69 104 GLU A O 1
ATOM 792 N N . ARG A 1 105 ? 20.373 21.218 -8.179 1.00 91.19 105 ARG A N 1
ATOM 793 C CA . ARG A 1 105 ? 21.629 21.475 -7.448 1.00 91.19 105 ARG A CA 1
ATOM 794 C C . ARG A 1 105 ? 22.851 20.793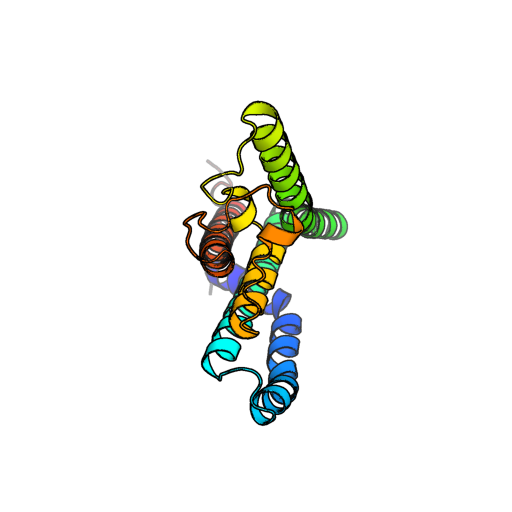 -8.052 1.00 91.19 105 ARG A C 1
ATOM 796 O O . ARG A 1 105 ? 23.957 21.306 -7.920 1.00 91.19 105 ARG A O 1
ATOM 803 N N . THR A 1 106 ? 22.679 19.608 -8.630 1.00 89.75 106 THR A N 1
ATOM 804 C CA . THR A 1 106 ? 23.802 18.759 -9.068 1.00 89.75 106 THR A CA 1
ATOM 805 C C . THR A 1 106 ? 23.998 18.739 -10.582 1.00 89.75 106 THR A C 1
ATOM 807 O O . THR A 1 106 ? 25.052 18.309 -11.052 1.00 89.75 106 THR A O 1
ATOM 810 N N . GLY A 1 107 ? 22.991 19.162 -11.349 1.00 89.12 107 GLY A N 1
ATOM 811 C CA . GLY A 1 107 ? 22.940 19.040 -12.805 1.00 89.12 107 GLY A CA 1
ATOM 812 C C . GLY A 1 107 ? 22.890 17.592 -13.304 1.00 89.12 107 GLY A C 1
ATOM 813 O O . GLY A 1 107 ? 23.083 17.355 -14.495 1.00 89.12 107 GLY A O 1
ATOM 814 N N . LYS A 1 108 ? 22.688 16.611 -12.414 1.00 87.81 108 LYS A N 1
ATOM 815 C CA . LYS A 1 108 ? 22.744 15.180 -12.732 1.00 87.81 108 LYS A CA 1
ATOM 816 C C . LYS A 1 108 ? 21.492 14.456 -12.234 1.00 87.81 108 LYS A C 1
ATOM 818 O O . LYS A 1 108 ? 20.982 14.789 -11.163 1.00 87.81 108 LYS A O 1
ATOM 823 N N . PRO A 1 109 ? 21.014 13.440 -12.973 1.00 85.75 109 PRO A N 1
ATOM 824 C CA . PRO A 1 109 ? 19.936 12.586 -12.499 1.00 85.75 109 PRO A CA 1
ATOM 825 C C . PRO A 1 109 ? 20.381 11.785 -11.273 1.00 85.75 109 PRO A C 1
ATOM 827 O O . PRO A 1 109 ? 21.546 11.395 -11.154 1.00 85.75 109 PRO A O 1
ATOM 830 N N . MET A 1 110 ? 19.445 11.507 -10.369 1.00 84.94 110 MET A N 1
ATOM 831 C CA . MET A 1 110 ? 19.720 10.721 -9.170 1.00 84.94 110 MET A CA 1
ATOM 832 C C . MET A 1 110 ? 20.108 9.286 -9.544 1.00 84.94 110 MET A C 1
ATOM 834 O O . MET A 1 110 ? 19.424 8.631 -10.327 1.00 84.94 110 MET A O 1
ATOM 838 N N . ALA A 1 111 ? 21.204 8.781 -8.977 1.00 84.50 111 ALA A N 1
ATOM 839 C CA . ALA A 1 111 ? 21.682 7.417 -9.227 1.00 84.50 111 ALA A CA 1
ATOM 840 C C . ALA A 1 111 ? 20.951 6.341 -8.396 1.00 84.50 111 ALA A C 1
ATOM 842 O O . ALA A 1 111 ? 21.266 5.162 -8.509 1.00 84.50 111 ALA A O 1
ATOM 843 N N . PHE A 1 112 ? 19.999 6.743 -7.554 1.00 81.81 112 PHE A N 1
ATOM 844 C CA . PHE A 1 112 ? 19.210 5.871 -6.691 1.00 81.81 112 PHE A CA 1
ATOM 845 C C . PHE A 1 112 ? 17.745 6.313 -6.692 1.00 81.81 112 PHE A C 1
ATOM 847 O O . PHE A 1 112 ? 17.423 7.466 -6.970 1.00 81.81 112 PHE A O 1
ATOM 854 N N . THR A 1 113 ? 16.845 5.395 -6.367 1.00 82.94 113 THR A N 1
ATOM 855 C CA . THR A 1 113 ? 15.413 5.676 -6.216 1.00 82.94 113 THR A CA 1
ATOM 856 C C . THR A 1 113 ? 15.128 6.301 -4.838 1.00 82.94 113 THR A C 1
ATOM 858 O O . THR A 1 113 ? 15.543 5.717 -3.831 1.00 82.94 113 THR A O 1
ATOM 861 N N . PRO A 1 114 ? 14.416 7.441 -4.734 1.00 86.75 114 PRO A N 1
ATOM 862 C CA . PRO A 1 114 ? 14.101 8.055 -3.444 1.00 86.75 114 PRO A CA 1
ATOM 863 C C . PRO A 1 114 ? 13.302 7.128 -2.526 1.00 86.75 114 PRO A C 1
ATOM 865 O O . PRO A 1 114 ? 12.316 6.527 -2.951 1.00 86.75 114 PRO A O 1
ATOM 868 N N . ILE A 1 115 ? 13.660 7.085 -1.238 1.00 87.69 115 ILE A N 1
ATOM 869 C CA . ILE A 1 115 ? 13.022 6.156 -0.295 1.00 87.69 115 ILE A CA 1
ATOM 870 C C . ILE A 1 115 ? 11.517 6.403 -0.116 1.00 87.69 115 ILE A C 1
ATOM 872 O O . ILE A 1 115 ? 10.748 5.466 0.067 1.00 87.69 115 ILE A O 1
ATOM 876 N N . LEU A 1 116 ? 11.081 7.662 -0.243 1.00 90.56 116 LEU A N 1
ATOM 877 C CA . LEU A 1 116 ? 9.671 8.046 -0.148 1.00 90.56 116 LEU A CA 1
ATOM 878 C C . LEU A 1 116 ? 8.802 7.392 -1.229 1.00 90.56 116 LEU A C 1
ATOM 880 O O . LEU A 1 116 ? 7.603 7.236 -1.020 1.00 90.56 116 LEU A O 1
ATOM 884 N N . LEU A 1 117 ? 9.385 7.014 -2.370 1.00 89.31 117 LEU A N 1
ATOM 885 C CA . LEU A 1 117 ? 8.634 6.399 -3.457 1.00 89.31 117 LEU A CA 1
ATOM 886 C C . LEU A 1 117 ? 8.297 4.931 -3.160 1.00 89.31 117 LEU A C 1
ATOM 888 O O . LEU A 1 117 ? 7.246 4.464 -3.582 1.00 89.31 117 LEU A O 1
ATOM 892 N N . TYR A 1 118 ? 9.123 4.236 -2.371 1.00 90.56 118 TYR A N 1
ATOM 893 C CA . TYR A 1 118 ? 8.811 2.886 -1.883 1.00 90.56 118 TYR A CA 1
ATOM 894 C C . TYR A 1 118 ? 7.673 2.869 -0.862 1.00 90.56 118 TYR A C 1
ATOM 896 O O . TYR A 1 118 ? 7.053 1.840 -0.666 1.00 90.56 118 TYR A O 1
ATOM 904 N N . ILE A 1 119 ? 7.396 3.995 -0.202 1.00 92.88 119 ILE A N 1
ATOM 905 C CA . ILE A 1 119 ? 6.298 4.133 0.769 1.00 92.88 119 ILE A CA 1
ATOM 906 C C . ILE A 1 119 ? 4.955 4.381 0.057 1.00 92.88 119 ILE A C 1
ATOM 908 O O . ILE A 1 119 ? 3.891 4.346 0.670 1.00 92.88 119 ILE A O 1
ATOM 912 N N . ASN A 1 120 ? 4.998 4.702 -1.236 1.00 93.81 120 ASN A N 1
ATOM 913 C CA . ASN A 1 120 ? 3.834 5.130 -1.983 1.00 93.81 120 ASN A CA 1
ATOM 914 C C . ASN A 1 120 ? 3.117 3.928 -2.627 1.00 93.81 120 ASN A C 1
ATOM 916 O O . ASN A 1 120 ? 3.637 3.370 -3.600 1.00 93.81 120 ASN A O 1
ATOM 920 N N . PRO A 1 121 ? 1.887 3.587 -2.199 1.00 93.50 121 PRO A N 1
ATOM 921 C CA . PRO A 1 121 ? 1.178 2.427 -2.733 1.00 93.50 121 PRO A CA 1
ATOM 922 C C . PRO A 1 121 ? 0.776 2.604 -4.199 1.00 93.50 121 PRO A C 1
ATOM 924 O O . PRO A 1 121 ? 0.685 1.627 -4.934 1.00 93.50 121 PRO A O 1
ATOM 927 N N . MET A 1 122 ? 0.585 3.840 -4.670 1.00 91.56 122 MET A N 1
ATOM 928 C CA . MET A 1 122 ? 0.289 4.106 -6.079 1.00 91.56 122 MET A CA 1
ATOM 929 C C . MET A 1 122 ? 1.533 3.947 -6.961 1.00 91.56 122 MET A C 1
ATOM 931 O O . MET A 1 122 ? 1.428 3.419 -8.065 1.00 91.56 122 MET A O 1
ATOM 935 N N . ALA A 1 123 ? 2.711 4.356 -6.482 1.00 89.94 123 ALA A N 1
ATOM 936 C CA . ALA A 1 123 ? 3.971 4.134 -7.189 1.00 89.94 123 ALA A CA 1
ATOM 937 C C . ALA A 1 123 ? 4.354 2.648 -7.199 1.00 89.94 123 ALA A C 1
ATOM 939 O O . ALA A 1 123 ? 4.780 2.143 -8.236 1.00 89.94 123 ALA A O 1
ATOM 940 N N . GLY A 1 124 ? 4.138 1.945 -6.081 1.00 91.94 124 GLY A N 1
ATOM 941 C CA . GLY A 1 124 ? 4.257 0.490 -6.006 1.00 91.94 124 GLY A CA 1
ATOM 942 C C . GLY A 1 124 ? 3.328 -0.197 -7.006 1.00 91.94 124 GLY A C 1
ATOM 943 O O . GLY A 1 124 ? 3.796 -0.945 -7.856 1.00 91.94 124 GLY A O 1
ATOM 944 N N . PHE A 1 125 ? 2.036 0.139 -6.998 1.00 91.62 125 PHE A N 1
ATOM 945 C CA . PHE A 1 125 ? 1.060 -0.411 -7.942 1.00 91.62 125 PHE A CA 1
ATOM 946 C C . PHE A 1 125 ? 1.441 -0.159 -9.405 1.00 91.62 125 PHE A C 1
ATOM 948 O O . PHE A 1 125 ? 1.423 -1.073 -10.225 1.00 91.62 125 PHE A O 1
ATOM 955 N N . ALA A 1 126 ? 1.821 1.075 -9.740 1.00 89.06 126 ALA A N 1
ATOM 956 C CA . ALA A 1 126 ? 2.212 1.420 -11.099 1.00 89.06 126 ALA A CA 1
ATOM 957 C C . ALA A 1 126 ? 3.499 0.693 -11.533 1.00 89.06 126 ALA A C 1
ATOM 959 O O . ALA A 1 126 ? 3.622 0.333 -12.701 1.00 89.06 126 ALA A O 1
ATOM 960 N N . SER A 1 127 ? 4.432 0.440 -10.608 1.00 88.19 127 SER A N 1
ATOM 961 C CA . SER A 1 127 ? 5.643 -0.341 -10.882 1.00 88.19 127 SER A CA 1
ATOM 962 C C . SER A 1 127 ? 5.314 -1.803 -11.138 1.00 88.19 127 SER A C 1
ATOM 964 O O . SER A 1 127 ? 5.865 -2.375 -12.068 1.00 88.19 127 SER A O 1
ATOM 966 N N . LEU A 1 128 ? 4.397 -2.379 -10.358 1.00 90.56 128 LEU A N 1
ATOM 967 C CA . LEU A 1 128 ? 3.940 -3.750 -10.557 1.00 90.56 128 LEU A CA 1
ATOM 968 C C . LEU A 1 128 ? 3.307 -3.915 -11.943 1.00 90.56 128 LEU A C 1
ATOM 970 O O . LEU A 1 128 ? 3.678 -4.808 -12.692 1.00 90.56 128 LEU A O 1
ATOM 974 N N . LEU A 1 129 ? 2.405 -3.007 -12.331 1.00 88.25 129 LEU A N 1
ATOM 975 C CA . LEU A 1 129 ? 1.815 -3.040 -13.670 1.00 88.25 129 LEU A CA 1
ATOM 976 C C . LEU A 1 129 ? 2.868 -2.872 -14.773 1.00 88.25 129 LEU A C 1
ATOM 978 O O . LEU A 1 129 ? 2.797 -3.547 -15.798 1.00 88.25 129 LEU A O 1
ATOM 982 N N . ALA A 1 130 ? 3.837 -1.974 -14.586 1.00 84.44 130 ALA A N 1
ATOM 983 C CA . ALA A 1 130 ? 4.883 -1.741 -15.576 1.00 84.44 130 ALA A CA 1
ATOM 984 C C . ALA A 1 130 ? 5.718 -3.003 -15.849 1.00 84.44 130 ALA A C 1
ATOM 986 O O . ALA A 1 130 ? 6.023 -3.266 -17.019 1.00 84.44 130 ALA A O 1
ATOM 987 N N . ASP A 1 131 ? 6.019 -3.777 -14.799 1.00 84.25 131 ASP A N 1
ATOM 988 C CA . ASP A 1 131 ? 6.726 -5.058 -14.884 1.00 84.25 131 ASP A CA 1
ATOM 989 C C . ASP A 1 131 ? 5.879 -6.104 -15.631 1.00 84.25 131 ASP A C 1
ATOM 991 O O . ASP A 1 131 ? 6.368 -6.740 -16.564 1.00 84.25 131 ASP A O 1
ATOM 995 N N . GLN A 1 132 ? 4.581 -6.199 -15.319 1.00 86.44 132 GLN A N 1
ATOM 996 C CA . GLN A 1 132 ? 3.663 -7.169 -15.937 1.00 86.44 132 GLN A CA 1
ATOM 997 C C . GLN A 1 132 ? 3.420 -6.920 -17.428 1.00 86.44 132 GLN A C 1
ATOM 999 O O . GLN A 1 132 ? 3.350 -7.856 -18.220 1.00 86.44 132 GLN A O 1
ATOM 1004 N N . PHE A 1 133 ? 3.308 -5.655 -17.839 1.00 79.56 133 PHE A N 1
ATOM 1005 C CA . PHE A 1 133 ? 3.119 -5.301 -19.249 1.00 79.56 133 PHE A CA 1
ATOM 1006 C C . PHE A 1 133 ? 4.437 -5.239 -20.039 1.00 79.56 133 PHE A C 1
ATOM 1008 O O . PHE A 1 133 ? 4.420 -4.888 -21.220 1.00 79.56 133 PHE A O 1
ATOM 1015 N N . GLY A 1 134 ? 5.585 -5.517 -19.406 1.00 70.56 134 GLY A N 1
ATOM 1016 C CA . GLY A 1 134 ? 6.905 -5.493 -20.048 1.00 70.56 134 GLY A CA 1
ATOM 1017 C C . GLY A 1 134 ? 7.276 -4.134 -20.651 1.00 70.56 134 GLY A C 1
ATOM 1018 O O . GLY A 1 134 ? 8.135 -4.047 -21.527 1.00 70.56 134 GLY A O 1
ATOM 1019 N N . THR A 1 135 ? 6.609 -3.059 -20.218 1.00 62.38 135 THR A N 1
ATOM 1020 C CA . THR A 1 135 ? 6.690 -1.751 -20.886 1.00 62.38 135 THR A CA 1
ATOM 1021 C C . THR A 1 135 ? 8.050 -1.083 -20.720 1.00 62.38 135 THR A C 1
ATOM 1023 O O . THR A 1 135 ? 8.355 -0.152 -21.462 1.00 62.38 135 THR A O 1
ATOM 1026 N N . GLY A 1 136 ? 8.882 -1.505 -19.758 1.00 54.31 136 GLY A N 1
ATOM 1027 C CA . GLY A 1 136 ? 10.172 -0.861 -19.465 1.00 54.31 136 GLY A CA 1
ATOM 1028 C C . GLY A 1 136 ? 10.043 0.628 -19.098 1.00 54.31 136 GLY A C 1
ATOM 1029 O O . GLY A 1 136 ? 11.041 1.339 -18.959 1.00 54.31 136 GLY A O 1
ATOM 1030 N N . ILE A 1 137 ? 8.810 1.129 -18.956 1.00 53.62 137 ILE A N 1
ATOM 1031 C CA . ILE A 1 137 ? 8.492 2.477 -18.515 1.00 53.62 137 ILE A CA 1
ATOM 1032 C C . ILE A 1 137 ? 8.430 2.391 -17.001 1.00 53.62 137 ILE A C 1
ATOM 1034 O O . ILE A 1 137 ? 7.391 2.129 -16.404 1.00 53.62 137 ILE A O 1
ATOM 1038 N N . SER A 1 138 ? 9.575 2.613 -16.370 1.00 64.00 138 SER A N 1
ATOM 1039 C CA . SER A 1 138 ? 9.617 2.851 -14.939 1.00 64.00 138 SER A CA 1
ATOM 1040 C C . SER A 1 138 ? 8.703 4.038 -14.625 1.00 64.00 138 SER A C 1
ATOM 1042 O O . SER A 1 138 ? 8.809 5.090 -15.256 1.00 64.00 138 SER A O 1
ATOM 1044 N N . VAL A 1 139 ? 7.819 3.891 -13.630 1.00 62.78 139 VAL A N 1
ATOM 1045 C CA . VAL A 1 139 ? 6.981 4.972 -13.054 1.00 62.78 139 VAL A CA 1
ATOM 1046 C C . VAL A 1 139 ? 7.809 6.237 -12.816 1.00 62.78 139 VAL A C 1
ATOM 1048 O O . VAL A 1 139 ? 7.337 7.358 -12.954 1.00 62.78 139 VAL A O 1
ATOM 1051 N N . MET A 1 140 ? 9.096 6.041 -12.545 1.00 65.75 140 MET A N 1
ATOM 1052 C CA . MET A 1 140 ? 10.118 7.065 -12.439 1.00 65.75 140 MET A CA 1
ATOM 1053 C C . MET A 1 140 ? 10.210 8.027 -13.639 1.00 65.75 140 MET A C 1
ATOM 1055 O O . MET A 1 140 ? 10.439 9.214 -13.437 1.00 65.75 140 MET A O 1
ATOM 1059 N N . ARG A 1 141 ? 9.973 7.562 -14.874 1.00 66.50 141 ARG A N 1
ATOM 1060 C CA . ARG A 1 141 ? 9.956 8.403 -16.087 1.00 66.50 141 ARG A CA 1
ATOM 1061 C C . ARG A 1 141 ? 8.771 9.370 -16.115 1.00 66.50 141 ARG A C 1
ATOM 1063 O O . ARG A 1 141 ? 8.861 10.395 -16.786 1.00 66.50 141 ARG A O 1
ATOM 1070 N N . LEU A 1 142 ? 7.698 9.103 -15.358 1.00 64.56 142 LEU A N 1
ATOM 1071 C CA . LEU A 1 142 ? 6.613 10.075 -15.146 1.00 64.56 142 LEU A CA 1
ATOM 1072 C C . LEU A 1 142 ? 7.103 11.303 -14.361 1.00 64.56 142 LEU A C 1
ATOM 1074 O O . LEU A 1 142 ? 6.542 12.384 -14.507 1.00 64.56 142 LEU A O 1
ATOM 1078 N N . PHE A 1 143 ? 8.184 11.162 -13.587 1.00 66.00 143 PHE A N 1
ATOM 1079 C CA . PHE A 1 143 ? 8.861 12.252 -12.875 1.00 66.00 143 PHE A CA 1
ATOM 1080 C C . PHE A 1 143 ? 10.022 12.859 -13.690 1.00 66.00 143 PHE A C 1
ATOM 1082 O O . PHE A 1 143 ? 10.913 13.514 -13.138 1.00 66.00 143 PHE A O 1
ATOM 1089 N N . GLY A 1 144 ? 10.019 12.650 -15.011 1.00 67.94 144 GLY A N 1
ATOM 1090 C CA . GLY A 1 144 ? 11.037 13.123 -15.948 1.00 67.94 144 GLY A CA 1
ATOM 1091 C C . GLY A 1 144 ? 12.326 12.298 -15.921 1.00 67.94 144 GLY A C 1
ATOM 1092 O O . GLY A 1 144 ? 12.390 11.210 -15.356 1.00 67.94 144 GLY A O 1
ATOM 1093 N N . ASN A 1 145 ? 13.398 12.841 -16.503 1.00 72.38 145 ASN A N 1
ATOM 1094 C CA . ASN A 1 145 ? 14.742 12.245 -16.445 1.00 72.38 145 ASN A CA 1
ATOM 1095 C C . ASN A 1 145 ? 15.445 12.542 -15.106 1.00 72.38 145 ASN A C 1
ATOM 1097 O O . ASN A 1 145 ? 16.664 12.669 -15.058 1.00 72.38 145 ASN A O 1
ATOM 1101 N N . SER A 1 146 ? 14.681 12.715 -14.024 1.00 75.50 146 SER A N 1
ATOM 1102 C CA . SER A 1 146 ? 15.204 13.146 -12.721 1.00 75.50 146 SER A CA 1
ATOM 1103 C C . SER A 1 146 ? 15.940 12.030 -11.979 1.00 75.50 146 SER A C 1
ATOM 1105 O O . SER A 1 146 ? 16.731 12.284 -11.070 1.00 75.50 146 SER A O 1
ATOM 1107 N N . VAL A 1 147 ? 15.713 10.786 -12.396 1.00 77.56 147 VAL A N 1
ATOM 1108 C CA . VAL A 1 147 ? 16.386 9.591 -11.896 1.00 77.56 147 VAL A CA 1
ATOM 1109 C C . VAL A 1 147 ? 17.009 8.863 -13.074 1.00 77.56 147 VAL A C 1
ATOM 1111 O O . VAL A 1 147 ? 16.437 8.792 -14.162 1.00 77.56 147 VAL A O 1
ATOM 1114 N N . SER A 1 148 ? 18.217 8.360 -12.858 1.00 75.75 148 SER A N 1
ATOM 1115 C CA . SER A 1 148 ? 18.988 7.651 -13.869 1.00 75.75 148 SER A CA 1
ATOM 1116 C C . SER A 1 148 ? 18.246 6.393 -14.317 1.00 75.75 148 SER A C 1
ATOM 1118 O O . SER A 1 148 ? 17.687 5.675 -13.492 1.00 75.75 148 SER A O 1
ATOM 1120 N N . ALA A 1 149 ? 18.302 6.075 -15.612 1.00 68.75 149 ALA A N 1
ATOM 1121 C CA . ALA A 1 149 ? 17.775 4.811 -16.137 1.00 68.75 149 ALA A CA 1
ATOM 1122 C C . ALA A 1 149 ? 18.457 3.583 -15.501 1.00 68.75 149 ALA A C 1
ATOM 1124 O O . ALA A 1 149 ? 17.853 2.523 -15.410 1.00 68.75 149 ALA A O 1
ATOM 1125 N N . ASN A 1 150 ? 19.691 3.760 -15.016 1.00 65.75 150 ASN A N 1
ATOM 1126 C CA . ASN A 1 150 ? 20.465 2.742 -14.308 1.00 65.75 150 ASN A CA 1
ATOM 1127 C C . ASN A 1 150 ? 20.395 2.912 -12.784 1.00 65.75 150 ASN A C 1
ATOM 1129 O O . ASN A 1 150 ? 21.277 2.421 -12.080 1.00 65.75 150 ASN A O 1
ATOM 1133 N N . ALA A 1 151 ? 19.432 3.682 -12.264 1.00 67.88 151 ALA A N 1
ATOM 1134 C CA . ALA A 1 151 ? 19.273 3.821 -10.826 1.00 67.88 151 ALA A CA 1
ATOM 1135 C C . ALA A 1 151 ? 18.938 2.451 -10.235 1.00 67.88 151 ALA A C 1
ATOM 1137 O O . ALA A 1 151 ? 17.859 1.909 -10.461 1.00 67.88 151 ALA A O 1
ATOM 1138 N N . GLY A 1 152 ? 19.905 1.884 -9.517 1.00 64.19 152 GLY A N 1
ATOM 1139 C CA . GLY A 1 152 ? 19.735 0.611 -8.838 1.00 64.19 152 GLY A CA 1
ATOM 1140 C C . GLY A 1 152 ? 18.692 0.726 -7.729 1.00 64.19 152 GLY A C 1
ATOM 1141 O O . GLY A 1 152 ? 18.534 1.778 -7.101 1.00 64.19 152 GLY A O 1
ATOM 1142 N N . GLY A 1 153 ? 17.991 -0.370 -7.484 1.00 74.88 153 GLY A N 1
ATOM 1143 C CA . GLY A 1 153 ? 16.966 -0.471 -6.458 1.00 74.88 153 GLY A CA 1
ATOM 1144 C C . GLY A 1 153 ? 16.190 -1.767 -6.620 1.00 74.88 153 GLY A C 1
ATOM 1145 O O . GLY A 1 153 ? 16.177 -2.352 -7.702 1.00 74.88 153 GLY A O 1
ATOM 1146 N N . MET A 1 154 ? 15.560 -2.213 -5.537 1.00 82.81 154 MET A N 1
ATOM 1147 C CA . MET A 1 154 ? 14.501 -3.214 -5.653 1.00 82.81 154 MET A CA 1
ATOM 1148 C C . MET A 1 154 ? 13.307 -2.595 -6.403 1.00 82.81 154 MET A C 1
ATOM 1150 O O . MET A 1 154 ? 13.158 -1.367 -6.399 1.00 82.81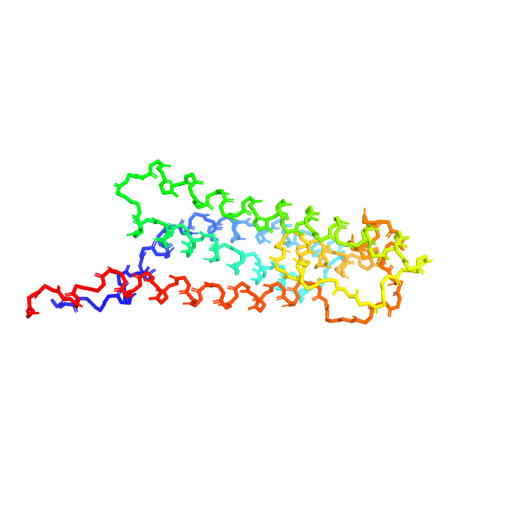 154 MET A O 1
ATOM 1154 N N . PRO A 1 155 ? 12.445 -3.396 -7.040 1.00 86.12 155 PRO A N 1
ATOM 1155 C CA . PRO A 1 155 ? 11.196 -2.896 -7.597 1.00 86.12 155 PRO A CA 1
ATOM 1156 C C . PRO A 1 155 ? 10.377 -2.134 -6.545 1.00 86.12 155 PRO A C 1
ATOM 1158 O O . PRO A 1 155 ? 10.341 -2.494 -5.364 1.00 86.12 155 PRO A O 1
ATOM 1161 N N . LEU A 1 156 ? 9.702 -1.056 -6.959 1.00 89.44 156 LEU A N 1
ATOM 1162 C CA . LEU A 1 156 ? 8.953 -0.212 -6.016 1.00 89.44 156 LEU A CA 1
ATOM 1163 C C . LEU A 1 156 ? 7.798 -0.980 -5.367 1.00 89.44 156 LEU A C 1
ATOM 1165 O O . LEU A 1 156 ? 7.455 -0.709 -4.218 1.00 89.44 156 LEU A O 1
ATOM 1169 N N . TRP A 1 157 ? 7.207 -1.934 -6.091 1.00 91.19 157 TRP A N 1
ATOM 1170 C CA . TRP A 1 157 ? 6.113 -2.756 -5.585 1.00 91.19 157 TRP A CA 1
ATOM 1171 C C . TRP A 1 157 ? 6.567 -3.678 -4.450 1.00 91.19 157 TRP A C 1
ATOM 1173 O O . TRP A 1 157 ? 5.881 -3.746 -3.432 1.00 91.19 157 TRP A O 1
ATOM 1183 N N . GLU A 1 158 ? 7.749 -4.295 -4.564 1.00 91.94 158 GLU A N 1
ATOM 1184 C CA . GLU A 1 158 ? 8.337 -5.121 -3.502 1.00 91.94 158 GLU A CA 1
ATOM 1185 C C . GLU A 1 158 ? 8.594 -4.288 -2.245 1.00 91.94 158 GLU A C 1
ATOM 1187 O O . GLU A 1 158 ? 8.161 -4.647 -1.147 1.00 91.94 158 GLU A O 1
ATOM 1192 N N . GLY A 1 159 ? 9.240 -3.127 -2.404 1.00 92.38 159 GLY A N 1
ATOM 1193 C CA . GLY A 1 159 ? 9.510 -2.234 -1.279 1.00 92.38 159 GLY A CA 1
ATOM 1194 C C . GLY A 1 159 ? 8.235 -1.700 -0.623 1.00 92.38 159 GLY A C 1
ATOM 1195 O O . GLY A 1 159 ? 8.171 -1.628 0.607 1.00 92.38 159 GLY A O 1
ATOM 1196 N N . ASN A 1 160 ? 7.198 -1.402 -1.412 1.00 95.44 160 ASN A N 1
ATOM 1197 C CA . ASN A 1 160 ? 5.900 -0.993 -0.880 1.00 95.44 160 ASN A CA 1
ATOM 1198 C C . ASN A 1 160 ? 5.215 -2.118 -0.109 1.00 95.44 160 ASN A C 1
ATOM 1200 O O . ASN A 1 160 ? 4.682 -1.861 0.965 1.00 95.44 160 ASN A O 1
ATOM 1204 N N . MET A 1 161 ? 5.272 -3.365 -0.582 1.00 96.19 161 MET A N 1
ATOM 1205 C CA . MET A 1 161 ? 4.707 -4.483 0.176 1.00 96.19 161 MET A CA 1
ATOM 1206 C C . MET A 1 161 ? 5.413 -4.683 1.521 1.00 96.19 161 MET A C 1
ATOM 1208 O O . MET A 1 161 ? 4.765 -4.928 2.538 1.00 96.19 161 MET A O 1
ATOM 1212 N N . ILE A 1 162 ? 6.738 -4.527 1.567 1.00 95.94 162 ILE A N 1
ATOM 1213 C CA . ILE A 1 162 ? 7.485 -4.593 2.831 1.00 95.94 162 ILE A CA 1
ATOM 1214 C C . ILE A 1 162 ? 7.041 -3.464 3.772 1.00 95.94 162 ILE A C 1
ATOM 1216 O O . ILE A 1 162 ? 6.804 -3.699 4.961 1.00 95.94 162 ILE A O 1
ATOM 1220 N N . PHE A 1 163 ? 6.897 -2.244 3.251 1.00 96.06 163 PHE A N 1
ATOM 1221 C CA . PHE A 1 163 ? 6.407 -1.106 4.025 1.00 96.06 163 PHE A CA 1
ATOM 1222 C C . PHE A 1 163 ? 4.975 -1.325 4.538 1.00 96.06 163 PHE A C 1
ATOM 1224 O O . PHE A 1 163 ? 4.720 -1.114 5.726 1.00 96.06 163 PHE A O 1
ATOM 1231 N N . ASP A 1 164 ? 4.070 -1.803 3.681 1.00 96.19 164 ASP A N 1
ATOM 1232 C CA . ASP A 1 164 ? 2.680 -2.117 4.017 1.00 96.19 164 ASP A CA 1
ATOM 1233 C C . ASP A 1 164 ? 2.602 -3.187 5.121 1.00 96.19 164 ASP A C 1
ATOM 1235 O O . ASP A 1 164 ? 1.897 -3.025 6.120 1.00 96.19 164 ASP A O 1
ATOM 1239 N N . GLY A 1 165 ? 3.410 -4.246 5.027 1.00 96.56 165 GLY A N 1
ATOM 1240 C CA . GLY A 1 165 ? 3.523 -5.248 6.089 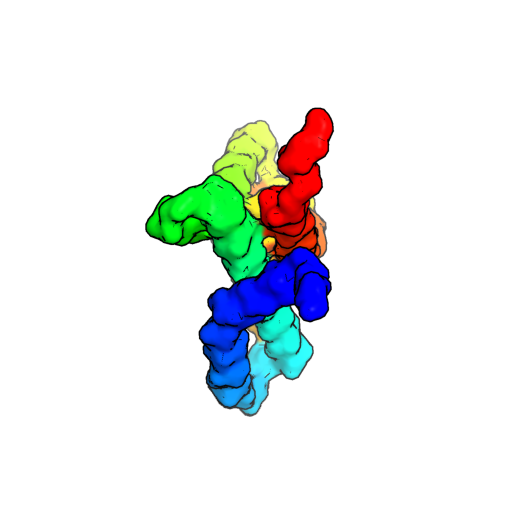1.00 96.56 165 GLY A CA 1
ATOM 1241 C C . GLY A 1 165 ? 3.955 -4.639 7.429 1.00 96.56 165 GLY A C 1
ATOM 1242 O O . GLY A 1 165 ? 3.329 -4.884 8.465 1.00 96.56 165 GLY A O 1
ATOM 1243 N N . CYS A 1 166 ? 4.983 -3.787 7.414 1.00 96.50 166 CYS A N 1
ATOM 1244 C CA . CYS A 1 166 ? 5.464 -3.092 8.608 1.00 96.50 166 CYS A CA 1
ATOM 1245 C C . CYS A 1 166 ? 4.403 -2.159 9.212 1.00 96.50 166 CYS A C 1
ATOM 1247 O O . CYS A 1 166 ? 4.171 -2.198 10.425 1.00 96.50 166 CYS A O 1
ATOM 1249 N N . ILE A 1 167 ? 3.736 -1.331 8.401 1.00 95.56 167 ILE A N 1
ATOM 1250 C CA . ILE A 1 167 ? 2.745 -0.369 8.901 1.00 95.56 167 ILE A CA 1
ATOM 1251 C C . ILE A 1 167 ? 1.500 -1.073 9.445 1.00 95.56 167 ILE A C 1
ATOM 1253 O O . ILE A 1 167 ? 0.965 -0.634 10.465 1.00 95.56 167 ILE A O 1
ATOM 1257 N N . ILE A 1 168 ? 1.078 -2.195 8.854 1.00 95.19 168 ILE A N 1
ATOM 1258 C CA . ILE A 1 168 ? -0.000 -3.035 9.394 1.00 95.19 168 ILE A CA 1
ATOM 1259 C C . ILE A 1 168 ? 0.372 -3.514 10.799 1.00 95.19 168 ILE A C 1
ATOM 1261 O O . ILE A 1 168 ? -0.386 -3.297 11.744 1.00 95.19 168 ILE A O 1
ATOM 1265 N N . VAL A 1 169 ? 1.555 -4.113 10.971 1.00 94.56 169 VAL A N 1
ATOM 1266 C CA . VAL A 1 169 ? 1.995 -4.617 12.282 1.00 94.56 169 VAL A CA 1
ATOM 1267 C C . VAL A 1 169 ? 2.054 -3.485 13.308 1.00 94.56 169 VAL A C 1
ATOM 1269 O O . VAL A 1 169 ? 1.485 -3.609 14.393 1.00 94.56 169 VAL A O 1
ATOM 1272 N N . ILE A 1 170 ? 2.672 -2.354 12.962 1.00 94.56 170 ILE A N 1
ATOM 1273 C CA . ILE A 1 170 ? 2.814 -1.204 13.866 1.00 94.56 170 ILE A CA 1
ATOM 1274 C C . ILE A 1 170 ? 1.442 -0.651 14.273 1.00 94.56 170 ILE A C 1
ATOM 1276 O O . ILE A 1 170 ? 1.169 -0.472 15.462 1.00 94.56 170 ILE A O 1
ATOM 1280 N N . THR A 1 171 ? 0.554 -0.398 13.312 1.00 92.62 171 THR A N 1
ATOM 1281 C CA . THR A 1 171 ? -0.765 0.198 13.584 1.00 92.62 171 THR A CA 1
ATOM 1282 C C . THR A 1 171 ? -1.667 -0.739 14.381 1.00 92.62 171 THR A C 1
ATOM 1284 O O . THR A 1 171 ? -2.370 -0.282 15.289 1.00 92.62 171 THR A O 1
ATOM 1287 N N . LEU A 1 172 ? -1.611 -2.050 14.127 1.00 91.62 172 LEU A N 1
ATOM 1288 C CA . LEU A 1 172 ? -2.337 -3.043 14.918 1.00 91.62 172 LEU A CA 1
ATOM 1289 C C . LEU A 1 172 ? -1.797 -3.132 16.349 1.00 91.62 172 LEU A C 1
ATOM 1291 O O . LEU A 1 172 ? -2.594 -3.104 17.286 1.00 91.62 172 LEU A O 1
ATOM 1295 N N . LEU A 1 173 ? -0.475 -3.163 16.548 1.00 90.19 173 LEU A N 1
ATOM 1296 C CA . LEU A 1 173 ? 0.128 -3.169 17.888 1.00 90.19 173 LEU A CA 1
ATOM 1297 C C . LEU A 1 173 ? -0.256 -1.922 18.690 1.00 90.19 173 LEU A C 1
ATOM 1299 O O . LEU A 1 173 ? -0.684 -2.039 19.839 1.00 90.19 173 LEU A O 1
ATOM 1303 N N . LEU A 1 174 ? -0.185 -0.735 18.082 1.00 89.88 174 LEU A N 1
ATOM 1304 C CA . LEU A 1 174 ? -0.598 0.508 18.739 1.00 89.88 174 LEU A CA 1
ATOM 1305 C C . LEU A 1 174 ? -2.097 0.512 19.075 1.00 89.88 174 LEU A C 1
ATOM 1307 O O . LEU A 1 174 ? -2.493 0.981 20.145 1.00 89.88 174 LEU A O 1
ATOM 1311 N N . SER A 1 175 ? -2.929 -0.052 18.197 1.00 87.94 175 SER A N 1
ATOM 1312 C CA . SER A 1 175 ? -4.366 -0.217 18.445 1.00 87.94 175 SER A CA 1
ATOM 1313 C C . SER A 1 175 ? -4.633 -1.161 19.619 1.00 87.94 175 SER A C 1
ATOM 1315 O O . SER A 1 175 ? -5.476 -0.859 20.465 1.00 87.94 175 SER A O 1
ATOM 1317 N N . ILE A 1 176 ? -3.896 -2.276 19.708 1.00 85.75 176 ILE A N 1
ATOM 1318 C CA . ILE A 1 176 ? -3.979 -3.231 20.824 1.00 85.75 176 ILE A CA 1
ATOM 1319 C C . ILE A 1 176 ? -3.603 -2.537 22.132 1.00 85.75 176 ILE A C 1
ATOM 1321 O O . ILE A 1 176 ? -4.383 -2.590 23.081 1.00 85.75 176 ILE A O 1
ATOM 1325 N N . VAL A 1 177 ? -2.451 -1.861 22.181 1.00 83.62 177 VAL A N 1
ATOM 1326 C CA . VAL A 1 177 ? -1.969 -1.160 23.386 1.00 83.62 177 VAL A CA 1
ATOM 1327 C C . VAL A 1 177 ? -2.992 -0.138 23.873 1.00 83.62 177 VAL A C 1
ATOM 1329 O O . VAL A 1 177 ? -3.209 -0.013 25.074 1.00 83.62 177 VAL A O 1
ATOM 1332 N N . LYS A 1 178 ? -3.664 0.558 22.953 1.00 81.19 178 LYS A N 1
ATOM 1333 C CA . LYS A 1 178 ? -4.659 1.571 23.303 1.00 81.19 178 LYS A CA 1
ATOM 1334 C C . LYS A 1 178 ? -6.013 1.002 23.732 1.00 81.19 178 LYS A C 1
ATOM 1336 O O . LYS A 1 178 ? -6.684 1.609 24.564 1.00 81.19 178 LYS A O 1
ATOM 1341 N N . ILE A 1 179 ? -6.433 -0.131 23.167 1.00 73.81 179 ILE A N 1
ATOM 1342 C CA . ILE A 1 179 ? -7.681 -0.814 23.545 1.00 73.81 179 ILE A CA 1
ATOM 1343 C C . ILE A 1 179 ? -7.514 -1.582 24.860 1.00 73.81 179 ILE A C 1
ATOM 1345 O O . ILE A 1 179 ? -8.486 -1.724 25.602 1.00 73.81 179 ILE A O 1
ATOM 1349 N N . ASN A 1 180 ? -6.312 -2.080 25.157 1.00 65.00 180 ASN A N 1
ATOM 1350 C CA . ASN A 1 180 ? -6.067 -2.862 26.358 1.00 65.00 180 ASN A CA 1
ATOM 1351 C C . ASN A 1 180 ? -6.219 -1.965 27.604 1.00 65.00 180 ASN A C 1
ATOM 1353 O O . ASN A 1 180 ? -5.448 -1.017 27.765 1.00 65.00 180 ASN A O 1
ATOM 1357 N N . PRO A 1 181 ? -7.174 -2.229 28.515 1.00 55.97 181 PRO A N 1
ATOM 1358 C CA . PRO A 1 181 ? -7.394 -1.412 29.706 1.00 55.97 181 PRO A CA 1
ATOM 1359 C C . PRO A 1 181 ? -6.336 -1.677 30.794 1.00 55.97 181 PRO A C 1
ATOM 1361 O O . PRO A 1 181 ? -6.661 -1.764 31.976 1.00 55.97 181 PRO A O 1
ATOM 1364 N N . VAL A 1 182 ? -5.054 -1.782 30.438 1.00 53.06 182 VAL A N 1
ATOM 1365 C CA . VAL A 1 182 ? -3.962 -1.891 31.415 1.00 53.06 182 VAL A CA 1
ATOM 1366 C C . VAL A 1 182 ? -3.518 -0.486 31.808 1.00 53.06 182 VAL A C 1
ATOM 1368 O O . VAL A 1 182 ? -2.462 -0.012 31.408 1.00 53.06 182 VAL A O 1
ATOM 1371 N N . ARG A 1 183 ? -4.410 0.197 32.536 1.00 49.50 183 ARG A N 1
ATOM 1372 C CA . ARG A 1 183 ? -4.143 0.967 33.766 1.00 49.50 183 ARG A CA 1
ATOM 1373 C C . ARG A 1 183 ? -5.411 1.725 34.172 1.00 49.50 183 ARG A C 1
ATOM 1375 O O . ARG A 1 183 ? -5.460 2.951 34.172 1.00 49.50 183 ARG A O 1
ATOM 1382 N N . LYS A 1 184 ? -6.459 0.98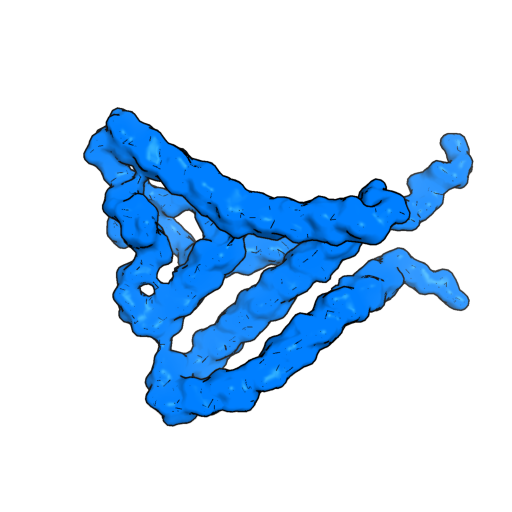5 34.538 1.00 46.12 184 LYS A N 1
ATOM 1383 C CA . LYS A 1 184 ? -7.421 1.495 35.518 1.00 46.12 184 LYS A CA 1
ATOM 1384 C C . LYS A 1 184 ? -6.894 1.058 36.888 1.00 46.12 184 LYS A C 1
ATOM 1386 O O . LYS A 1 184 ? -6.997 -0.113 37.224 1.00 46.12 184 LYS A O 1
ATOM 1391 N N . ASN A 1 185 ? -6.312 2.015 37.611 1.00 41.94 185 ASN A N 1
ATOM 1392 C CA . ASN A 1 185 ? -5.938 1.978 39.031 1.00 41.94 185 ASN A CA 1
ATOM 1393 C C . ASN A 1 185 ? -4.747 1.087 39.436 1.00 41.94 185 ASN A C 1
ATOM 1395 O O . ASN A 1 185 ? -4.932 -0.075 39.783 1.00 41.94 185 ASN A O 1
ATOM 1399 N N . ILE A 1 186 ? -3.553 1.694 39.485 1.00 39.25 186 ILE A N 1
ATOM 1400 C CA . ILE A 1 186 ? -2.791 1.875 40.740 1.00 39.25 186 ILE A CA 1
ATOM 1401 C C . ILE A 1 186 ? -2.242 3.300 40.717 1.00 39.25 186 ILE A C 1
ATOM 1403 O O . ILE A 1 186 ? -1.579 3.646 39.697 1.00 39.25 186 ILE A O 1
#

Sequence (186 aa):
TPLSPISIIFGKLLSSISQIMLLIIVSLPVFSVVFLFGGISLLDMGELFAFYILTALTLGALGLFFSTFFKRSSVSGVASYGAMAFLILGTLLLSAMYMYSYVERTGKPMAFTPILLYINPMAGFASLLADQFGTGISVMRLFGNSVSANAGGMPLWEGNMIFDGCIIVITLLLSIVKINPVRKNI

Secondary structure (DSSP, 8-state):
----HHHHHHHHHHHHHHHHHHHHHHHHHHHHHHHHTTSS-HHHHHHHHHHHHHHHHHHHHHHHHHHHH-SSHHHHHHHHHHHHHIIIIIHHHHHHHHHHHHHHHHSS-EEE--HHHHT-HHHHHHHHHHHHTT----GGGGG-TTEEEEEE---HHHHHHHHHHHHHHHHHHHHHHHHS-TTS--